Protein AF-A0A0F9ISG4-F1 (afdb_monomer)

Secondary structure (DSSP, 8-state):
--------S--STT----HHHHHHHHH--SSSSSTT---STT-HHHHHHHHHHHHHHT-TTT-TTTT-SS---HHHHHHTHHHHHHHHHHHHTS----------SSTT-HHHHHHHHHHHHH--TTS--SSPPPTT-GGGG-S-HHHHHHSSS--SSTTS---TTHHHHHHHHHTT-

InterPro domains:
  IPR058782 GIY-YIG domain [PF26468] (2-176)

Mean predicted aligned error: 4.37 Å

Solvent-accessible surface area (backbone atoms only — not comparable to full-atom values): 10363 Å² total; per-residue (Å²): 139,77,86,48,68,80,81,83,63,35,64,46,74,86,49,85,54,48,64,66,58,54,51,46,55,58,48,26,36,78,59,76,98,56,53,37,12,56,52,40,64,84,27,71,63,47,34,50,48,38,50,10,52,28,57,69,69,70,36,56,85,78,43,73,64,65,88,54,69,77,68,75,60,71,67,60,52,60,64,43,35,66,53,30,29,55,37,15,56,57,50,64,70,50,88,84,85,86,75,74,71,97,64,69,50,36,92,82,20,64,62,56,55,44,43,42,31,51,37,14,68,67,26,24,34,100,46,85,57,87,76,71,74,63,92,81,46,60,52,66,39,30,88,46,63,57,25,39,49,14,56,29,75,44,74,70,43,32,86,42,85,50,64,75,69,44,56,60,57,50,45,57,39,59,78,72,108

Organism: NCBI:txid412755

Structure (mmCIF, N/CA/C/O backbone):
data_AF-A0A0F9ISG4-F1
#
_entry.id   AF-A0A0F9ISG4-F1
#
loop_
_atom_site.group_PDB
_atom_site.id
_atom_site.type_symbol
_atom_site.label_atom_id
_atom_site.label_alt_id
_atom_site.label_comp_id
_atom_site.label_asym_id
_atom_site.label_entity_id
_atom_site.label_seq_id
_atom_site.pdbx_PDB_ins_code
_atom_site.Cartn_x
_atom_site.Cartn_y
_atom_site.Cartn_z
_atom_site.occupancy
_atom_site.B_iso_or_equiv
_atom_site.auth_seq_id
_atom_site.auth_comp_id
_atom_site.auth_asym_id
_atom_site.auth_atom_id
_atom_site.pdbx_PDB_model_num
ATOM 1 N N . MET A 1 1 ? -15.351 -10.052 2.039 1.00 73.12 1 MET A N 1
ATOM 2 C CA . MET A 1 1 ? -14.216 -9.198 1.602 1.00 73.12 1 MET A CA 1
ATOM 3 C C . MET A 1 1 ? -13.338 -8.926 2.807 1.00 73.12 1 MET A C 1
ATOM 5 O O . MET A 1 1 ? -13.882 -8.832 3.895 1.00 73.12 1 MET A O 1
ATOM 9 N N . ARG A 1 2 ? -12.020 -8.785 2.626 1.00 88.56 2 ARG A N 1
ATOM 10 C CA . ARG A 1 2 ? -11.093 -8.463 3.716 1.00 88.56 2 ARG A CA 1
ATOM 11 C C . ARG A 1 2 ? -10.305 -7.195 3.411 1.00 88.56 2 ARG A C 1
ATOM 13 O O . ARG A 1 2 ? -9.765 -7.052 2.312 1.00 88.56 2 ARG A O 1
ATOM 20 N N . VAL A 1 3 ? -10.167 -6.327 4.410 1.00 93.81 3 VAL A N 1
ATOM 21 C CA . VAL A 1 3 ? -9.318 -5.132 4.337 1.00 93.81 3 VAL A CA 1
ATOM 22 C C . VAL A 1 3 ? -7.866 -5.533 4.056 1.00 93.81 3 VAL A C 1
ATOM 24 O O . VAL A 1 3 ? -7.305 -6.419 4.696 1.00 93.81 3 VAL A O 1
ATOM 27 N N . THR A 1 4 ? -7.254 -4.909 3.048 1.00 93.62 4 THR A N 1
ATOM 28 C CA . THR A 1 4 ? -5.871 -5.214 2.640 1.00 93.62 4 THR A CA 1
ATOM 29 C C . THR A 1 4 ? -4.894 -4.085 2.916 1.00 93.62 4 THR A C 1
ATOM 31 O O . THR A 1 4 ? -3.690 -4.313 2.853 1.00 93.62 4 THR A O 1
ATOM 34 N N . ARG A 1 5 ? -5.396 -2.871 3.130 1.00 95.25 5 ARG A N 1
ATOM 35 C CA . ARG A 1 5 ? -4.609 -1.668 3.361 1.00 95.25 5 ARG A CA 1
ATOM 36 C C . ARG A 1 5 ? -5.508 -0.629 4.010 1.00 95.25 5 ARG A C 1
ATOM 38 O O . ARG A 1 5 ? -6.636 -0.450 3.562 1.00 95.25 5 ARG A O 1
ATOM 45 N N . ILE A 1 6 ? -4.975 0.072 4.996 1.00 95.69 6 ILE A N 1
ATOM 46 C CA . ILE A 1 6 ? -5.583 1.263 5.585 1.00 95.69 6 ILE A CA 1
ATOM 47 C C . ILE A 1 6 ? -4.625 2.425 5.329 1.00 95.69 6 ILE A C 1
ATOM 49 O O . ILE A 1 6 ? -3.407 2.231 5.281 1.00 95.69 6 ILE A O 1
ATOM 53 N N . GLY A 1 7 ? -5.159 3.611 5.063 1.00 92.25 7 GLY A N 1
ATOM 54 C CA . GLY A 1 7 ? -4.344 4.778 4.763 1.00 92.25 7 GLY A CA 1
ATOM 55 C C . GLY A 1 7 ? -5.095 6.075 5.003 1.00 92.25 7 GLY A C 1
ATOM 56 O O . GLY A 1 7 ? -6.273 6.172 4.667 1.00 92.25 7 GLY A O 1
ATOM 57 N N . THR A 1 8 ? -4.395 7.088 5.501 1.00 88.94 8 THR A N 1
ATOM 58 C CA . THR A 1 8 ? -4.914 8.459 5.598 1.00 88.94 8 THR A CA 1
ATOM 59 C C . THR A 1 8 ? -4.185 9.417 4.658 1.00 88.94 8 THR A C 1
ATOM 61 O O . THR A 1 8 ? -3.216 9.078 3.965 1.00 88.94 8 THR A O 1
ATOM 64 N N . HIS A 1 9 ? -4.676 10.651 4.589 1.00 80.12 9 HIS A N 1
ATOM 65 C CA . HIS A 1 9 ? -4.006 11.763 3.930 1.00 80.12 9 HIS A CA 1
ATOM 66 C C . HIS A 1 9 ? -3.877 12.945 4.898 1.00 80.12 9 HIS A C 1
ATOM 68 O O . HIS A 1 9 ? -4.542 12.976 5.924 1.00 80.12 9 HIS A O 1
ATOM 74 N N . ALA A 1 10 ? -2.991 13.891 4.570 1.00 61.91 10 ALA A N 1
ATOM 75 C CA . ALA A 1 10 ? -2.820 15.151 5.301 1.00 61.91 10 ALA A CA 1
ATOM 76 C C . ALA A 1 10 ? -2.607 15.041 6.832 1.00 61.91 10 ALA A C 1
ATOM 78 O O . ALA A 1 10 ? -3.212 15.771 7.604 1.00 61.91 10 ALA A O 1
ATOM 79 N N . VAL A 1 11 ? -1.701 14.172 7.289 1.00 58.22 11 VAL A N 1
ATOM 80 C CA . VAL A 1 11 ? -1.414 13.994 8.733 1.00 58.22 11 VAL A CA 1
ATOM 81 C C . VAL A 1 11 ? -0.386 14.984 9.314 1.00 58.22 11 VAL A C 1
ATOM 83 O O . VAL A 1 11 ? -0.145 14.986 10.520 1.00 58.22 11 VAL A O 1
ATOM 86 N N . SER A 1 12 ? 0.231 15.835 8.487 1.00 58.16 12 SER A N 1
ATOM 87 C CA . SER A 1 12 ? 1.186 16.863 8.927 1.00 58.16 12 SER A CA 1
ATOM 88 C C . SER A 1 12 ? 0.613 18.276 8.793 1.00 58.16 12 SER A C 1
ATOM 90 O O . SER A 1 12 ? -0.110 18.575 7.839 1.00 58.16 12 SER A O 1
ATOM 92 N N . LYS A 1 13 ? 0.977 19.161 9.735 1.00 53.03 13 LYS A N 1
ATOM 93 C CA . LYS A 1 13 ? 0.620 20.588 9.700 1.00 53.03 13 LYS A CA 1
ATOM 94 C C . LYS A 1 13 ? 1.040 21.170 8.341 1.00 53.03 13 LYS A C 1
ATOM 96 O O . LYS A 1 13 ? 2.178 20.969 7.920 1.00 53.03 13 LYS A O 1
ATOM 101 N N . ASN A 1 14 ? 0.123 21.856 7.655 1.00 59.03 14 ASN A N 1
ATOM 102 C CA . ASN A 1 14 ? 0.299 22.428 6.307 1.00 59.03 14 ASN A CA 1
ATOM 103 C C . ASN A 1 14 ? 0.436 21.421 5.145 1.00 59.03 14 ASN A C 1
ATOM 105 O O . ASN A 1 14 ? 0.896 21.793 4.060 1.00 59.03 14 ASN A O 1
ATOM 109 N N .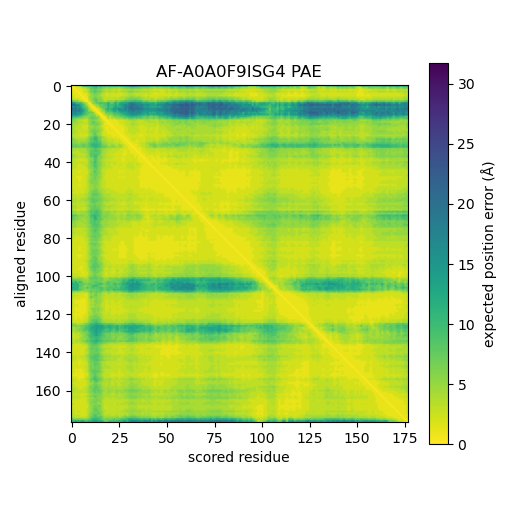 SER A 1 15 ? 0.047 20.152 5.313 1.00 61.44 15 SER A N 1
ATOM 110 C CA . SER A 1 15 ? 0.060 19.205 4.194 1.00 61.44 15 SER A CA 1
ATOM 111 C C . SER A 1 15 ? -0.918 19.633 3.096 1.00 61.44 15 SER A C 1
ATOM 113 O O . SER A 1 15 ? -2.129 19.624 3.283 1.00 61.44 15 SER A O 1
ATOM 115 N N . LYS A 1 16 ? -0.402 19.933 1.898 1.00 66.00 16 LYS A N 1
ATOM 116 C CA . LYS A 1 16 ? -1.224 20.211 0.703 1.00 66.00 16 LYS A CA 1
ATOM 117 C C . LYS A 1 16 ? -1.778 18.936 0.041 1.00 66.00 16 LYS A C 1
ATOM 119 O O . LYS A 1 16 ? -2.372 18.996 -1.035 1.00 66.00 16 LYS A O 1
ATOM 124 N N . THR A 1 17 ? -1.540 17.763 0.633 1.00 70.50 17 THR A N 1
ATOM 125 C CA . THR A 1 17 ? -1.883 16.474 0.018 1.00 70.50 17 THR A CA 1
ATOM 126 C C . THR A 1 17 ? -3.359 16.159 0.218 1.00 70.50 17 THR A C 1
ATOM 128 O O . THR A 1 17 ? -3.763 15.739 1.297 1.00 70.50 17 THR A O 1
ATOM 131 N N . ARG A 1 18 ? -4.151 16.293 -0.847 1.00 81.12 18 ARG A N 1
ATOM 132 C CA . ARG A 1 18 ? -5.572 15.917 -0.867 1.00 81.12 18 ARG A CA 1
ATOM 133 C C . ARG A 1 18 ? -5.758 14.406 -1.040 1.00 81.12 18 ARG A C 1
ATOM 135 O O . ARG A 1 18 ? -4.886 13.741 -1.609 1.00 81.12 18 ARG A O 1
ATOM 142 N N . LEU A 1 19 ? -6.921 13.883 -0.640 1.00 84.69 19 LEU A N 1
ATOM 143 C CA . LEU A 1 19 ? -7.334 12.499 -0.914 1.00 84.69 19 LEU A CA 1
ATOM 144 C C . LEU A 1 19 ? -7.162 12.143 -2.399 1.00 84.69 19 LEU A C 1
ATOM 146 O O . LEU A 1 19 ? -6.514 11.152 -2.728 1.00 84.69 19 LEU A O 1
ATOM 150 N N . TRP A 1 20 ? -7.643 13.009 -3.295 1.00 86.56 20 TRP A N 1
ATOM 151 C CA . TRP A 1 20 ? -7.541 12.825 -4.745 1.00 86.56 20 TRP A CA 1
ATOM 152 C C . TRP A 1 20 ? -6.109 12.639 -5.247 1.00 86.56 20 TRP A C 1
ATOM 154 O O . TRP A 1 20 ? -5.869 11.793 -6.106 1.00 86.56 20 TRP A O 1
ATOM 164 N N . ASN A 1 21 ? -5.139 13.356 -4.671 1.00 85.31 21 ASN A N 1
ATOM 165 C CA . ASN A 1 21 ? -3.731 13.192 -5.037 1.00 85.31 21 ASN A CA 1
ATOM 166 C C . ASN A 1 21 ? -3.240 11.784 -4.676 1.00 85.31 21 ASN A C 1
ATOM 168 O O . ASN A 1 21 ? -2.545 11.146 -5.466 1.00 85.31 21 ASN A O 1
ATOM 172 N N . ARG A 1 22 ? -3.637 11.261 -3.506 1.00 86.25 22 ARG A N 1
ATOM 173 C CA . ARG A 1 22 ? -3.292 9.890 -3.101 1.00 86.25 22 ARG A CA 1
ATOM 174 C C . ARG A 1 22 ? -3.964 8.842 -3.977 1.00 86.25 22 ARG A C 1
ATOM 176 O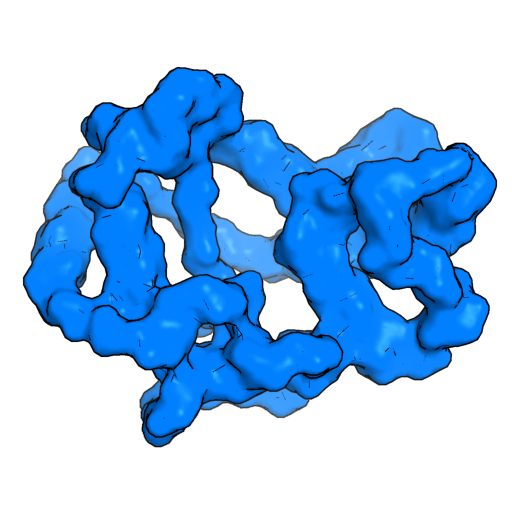 O . ARG A 1 22 ? -3.291 7.909 -4.409 1.00 86.25 22 ARG A O 1
ATOM 183 N N . LEU A 1 23 ? -5.252 9.009 -4.272 1.00 89.19 23 LEU A N 1
ATOM 184 C CA . LEU A 1 23 ? -5.993 8.088 -5.136 1.00 89.19 23 LEU A CA 1
ATOM 185 C C . LEU A 1 23 ? -5.412 8.055 -6.549 1.00 89.19 23 LEU A C 1
ATOM 187 O O . LEU A 1 23 ? -5.192 6.975 -7.091 1.00 89.19 23 LEU A O 1
ATOM 191 N N . SER A 1 24 ? -5.083 9.220 -7.110 1.00 89.38 24 SER A N 1
ATOM 192 C CA . SER A 1 24 ? -4.418 9.324 -8.410 1.00 89.38 24 SER A CA 1
ATOM 193 C C . SER A 1 24 ? -3.067 8.600 -8.407 1.00 89.38 24 SER A C 1
ATOM 195 O O . SER A 1 24 ? -2.817 7.761 -9.273 1.00 89.38 24 SER A O 1
ATOM 197 N N . ASN A 1 25 ? -2.240 8.823 -7.378 1.00 88.38 25 ASN A N 1
ATOM 198 C CA . ASN A 1 25 ? -0.954 8.138 -7.233 1.00 88.38 25 ASN A CA 1
ATOM 199 C C . ASN A 1 25 ? -1.109 6.615 -7.131 1.00 88.38 25 ASN A C 1
ATOM 201 O O . ASN A 1 25 ? -0.321 5.885 -7.724 1.00 88.38 25 ASN A O 1
ATOM 205 N N . HIS A 1 26 ? -2.110 6.117 -6.400 1.00 90.88 26 HIS A N 1
ATOM 206 C CA . HIS A 1 26 ? -2.368 4.680 -6.297 1.00 90.88 26 HIS A CA 1
ATOM 207 C C . HIS A 1 26 ? -2.867 4.090 -7.612 1.00 90.88 26 HIS A C 1
ATOM 209 O O . HIS A 1 26 ? -2.312 3.096 -8.078 1.00 90.88 26 HIS A O 1
ATOM 215 N N . ARG A 1 27 ? -3.855 4.732 -8.240 1.00 92.50 27 ARG A N 1
ATOM 216 C CA . ARG A 1 27 ? -4.434 4.302 -9.515 1.00 92.50 27 ARG A CA 1
ATOM 217 C C . ARG A 1 27 ? -3.408 4.309 -10.647 1.00 92.50 27 ARG A C 1
ATOM 219 O O . ARG A 1 27 ? -3.524 3.497 -11.562 1.00 92.50 27 ARG A O 1
ATOM 226 N N . GLY A 1 28 ? -2.430 5.209 -10.603 1.00 93.31 28 GLY A N 1
ATOM 227 C CA . GLY A 1 28 ? -1.493 5.429 -11.696 1.00 93.31 28 GLY A CA 1
ATOM 228 C C . GLY A 1 28 ? -2.103 6.240 -12.845 1.00 93.31 28 GLY A C 1
ATOM 229 O O . GLY A 1 28 ? -3.250 6.702 -12.784 1.00 93.31 28 GLY A O 1
ATOM 230 N N . THR A 1 29 ? -1.325 6.419 -13.907 1.00 92.31 29 THR A N 1
ATOM 231 C CA . THR A 1 29 ? -1.699 7.215 -15.083 1.00 92.31 29 THR A CA 1
ATOM 232 C C . THR A 1 29 ? -2.682 6.445 -15.970 1.00 92.31 29 THR A C 1
ATOM 234 O O . THR A 1 29 ? -2.600 5.222 -16.093 1.00 92.31 29 THR A O 1
ATOM 237 N N . LEU A 1 30 ? -3.637 7.141 -16.595 1.00 91.38 30 LEU A N 1
ATOM 238 C CA . LEU A 1 30 ? -4.503 6.556 -17.637 1.00 91.38 30 LEU A CA 1
ATOM 239 C C . LEU A 1 30 ? -4.102 6.966 -19.055 1.00 91.38 30 LEU A C 1
ATOM 241 O O . LEU A 1 30 ? -4.410 6.253 -19.999 1.00 91.38 30 LEU A O 1
ATOM 245 N N . ALA A 1 31 ? -3.416 8.095 -19.192 1.00 90.44 31 ALA A N 1
ATOM 246 C CA . ALA A 1 31 ? -3.003 8.680 -20.460 1.00 90.44 31 ALA A CA 1
ATOM 247 C C . ALA A 1 31 ? -1.583 9.259 -20.327 1.00 90.44 31 ALA A C 1
ATOM 249 O O . ALA A 1 31 ? -0.976 9.178 -19.253 1.00 90.44 31 ALA A O 1
ATOM 250 N N . GLY A 1 32 ? -1.070 9.855 -21.404 1.00 90.25 32 GLY A N 1
ATOM 251 C CA . GLY A 1 32 ? 0.273 10.437 -21.473 1.00 90.25 32 GLY A CA 1
ATOM 252 C C . GLY A 1 32 ? 1.304 9.467 -22.049 1.00 90.25 32 GLY A C 1
ATOM 253 O O . GLY A 1 32 ? 0.939 8.511 -22.723 1.00 90.25 32 GLY A O 1
ATOM 254 N N . SER A 1 33 ? 2.590 9.707 -21.780 1.00 89.81 33 SER A N 1
ATOM 255 C CA . SER A 1 33 ? 3.702 8.933 -22.361 1.00 89.81 33 SER A CA 1
ATOM 256 C C . SER A 1 33 ? 3.793 7.483 -21.872 1.00 89.81 33 SER A C 1
ATOM 258 O O . SER A 1 33 ? 4.341 6.637 -22.567 1.00 89.81 33 SER A O 1
ATOM 260 N N . ARG A 1 34 ? 3.244 7.178 -20.688 1.00 93.44 34 ARG A N 1
ATOM 261 C CA . ARG A 1 34 ? 3.234 5.834 -20.077 1.00 93.44 34 ARG A CA 1
ATOM 262 C C . ARG A 1 34 ? 1.823 5.471 -19.584 1.00 93.44 34 ARG A C 1
ATOM 264 O O . ARG A 1 34 ? 1.581 5.446 -18.372 1.00 93.44 34 ARG A O 1
ATOM 271 N N . PRO A 1 35 ? 0.846 5.284 -20.490 1.00 95.31 35 PRO A N 1
ATOM 272 C CA . PRO A 1 35 ? -0.558 5.097 -20.128 1.00 95.31 35 PRO A CA 1
ATOM 273 C C . PRO A 1 35 ? -0.805 3.761 -19.411 1.00 95.31 35 PRO A C 1
ATOM 275 O O . PRO A 1 35 ? -0.424 2.689 -19.863 1.00 95.31 35 PRO A O 1
ATOM 278 N N . GLY A 1 36 ? -1.487 3.796 -18.271 1.00 95.38 36 GLY A N 1
ATOM 279 C CA . GLY A 1 36 ? -1.711 2.604 -17.451 1.00 95.38 36 GLY A CA 1
ATOM 280 C C . GLY A 1 36 ? -0.566 2.288 -16.487 1.00 95.38 36 GLY A C 1
ATOM 281 O O . GLY A 1 36 ? -0.749 1.437 -15.622 1.00 95.38 36 GLY A O 1
ATOM 282 N N . GLY A 1 37 ? 0.569 2.985 -16.583 1.00 96.12 37 GLY A N 1
ATOM 283 C CA . GLY A 1 37 ? 1.679 2.867 -15.641 1.00 96.12 37 GLY A CA 1
ATOM 284 C C . GLY A 1 37 ? 1.405 3.586 -14.318 1.00 96.12 37 GLY A C 1
ATOM 285 O O . GLY A 1 37 ? 0.259 3.771 -13.898 1.00 96.12 37 GLY A O 1
ATOM 286 N N . GLY A 1 38 ? 2.468 4.015 -13.650 1.00 95.56 38 GLY A N 1
ATOM 287 C CA . GLY A 1 38 ? 2.402 4.758 -12.401 1.00 95.56 38 GLY A CA 1
ATOM 288 C C . GLY A 1 38 ? 3.781 5.219 -11.954 1.00 95.56 38 GLY A C 1
ATOM 289 O O . GLY A 1 38 ? 4.675 5.396 -12.777 1.00 95.56 38 GLY A O 1
ATOM 290 N N . ASN A 1 39 ? 3.923 5.475 -10.656 1.00 94.62 39 ASN A N 1
ATOM 291 C CA . ASN A 1 39 ? 5.170 5.962 -10.078 1.00 94.62 39 ASN A CA 1
ATOM 292 C C . ASN A 1 39 ? 5.412 5.326 -8.703 1.00 94.62 39 ASN A C 1
ATOM 294 O O . ASN A 1 39 ? 4.943 5.826 -7.675 1.00 94.62 39 ASN A O 1
ATOM 298 N N . HIS A 1 40 ? 6.147 4.219 -8.680 1.00 96.25 40 HIS A N 1
ATOM 299 C CA . HIS A 1 40 ? 6.513 3.505 -7.467 1.00 96.25 40 HIS A CA 1
ATOM 300 C C . HIS A 1 40 ? 7.488 4.292 -6.596 1.00 96.25 40 HIS A C 1
ATOM 302 O O . HIS A 1 40 ? 7.404 4.217 -5.371 1.00 96.25 40 HIS A O 1
ATOM 308 N N . ARG A 1 41 ? 8.356 5.117 -7.193 1.00 94.31 41 ARG A N 1
ATOM 309 C CA . ARG A 1 41 ? 9.294 5.969 -6.443 1.00 94.31 41 ARG A CA 1
ATOM 310 C C . ARG A 1 41 ? 8.568 7.028 -5.608 1.00 94.31 41 ARG A C 1
ATOM 312 O O . ARG A 1 41 ? 9.028 7.383 -4.530 1.00 94.31 41 ARG A O 1
ATOM 319 N N . GLY A 1 42 ? 7.390 7.465 -6.058 1.00 90.94 42 GLY A N 1
ATOM 320 C CA . GLY A 1 42 ? 6.487 8.343 -5.306 1.00 90.94 42 GLY A CA 1
ATOM 321 C C . GLY A 1 42 ? 5.458 7.621 -4.425 1.00 90.94 42 GLY A C 1
ATOM 322 O O . GLY A 1 42 ? 4.645 8.278 -3.775 1.00 90.94 42 GLY A O 1
ATOM 323 N N . SER A 1 43 ? 5.430 6.283 -4.408 1.00 92.06 43 SER A N 1
ATOM 324 C CA . SER A 1 43 ? 4.406 5.517 -3.694 1.00 92.06 43 SER A CA 1
ATOM 325 C C . SER A 1 43 ? 4.958 4.215 -3.126 1.00 92.06 43 SER A C 1
ATOM 327 O O . SER A 1 43 ? 5.053 3.202 -3.817 1.00 92.06 43 SER A O 1
ATOM 329 N N . VAL A 1 44 ? 5.208 4.210 -1.814 1.00 92.12 44 VAL A N 1
ATOM 330 C CA . VAL A 1 44 ? 5.649 3.015 -1.074 1.00 92.12 44 VAL A CA 1
ATOM 331 C C . VAL A 1 44 ? 4.714 1.824 -1.306 1.00 92.12 44 VAL A C 1
ATOM 333 O O . VAL A 1 44 ? 5.180 0.698 -1.426 1.00 92.12 44 VAL A O 1
ATOM 336 N N . PHE A 1 45 ? 3.404 2.054 -1.436 1.00 94.94 45 PHE A N 1
ATOM 337 C CA . PHE A 1 45 ? 2.468 0.969 -1.729 1.00 94.94 45 PHE A CA 1
ATOM 338 C C . PHE A 1 45 ? 2.754 0.315 -3.089 1.00 94.94 45 PHE A C 1
ATOM 340 O O . PHE A 1 45 ? 2.903 -0.901 -3.163 1.00 94.94 45 PHE A O 1
ATOM 347 N N . ARG A 1 46 ? 2.901 1.120 -4.149 1.00 97.25 46 ARG A N 1
ATOM 348 C CA . ARG A 1 46 ? 3.234 0.623 -5.493 1.00 97.25 46 ARG A CA 1
ATOM 349 C C . ARG A 1 46 ? 4.588 -0.074 -5.519 1.00 97.25 46 ARG A C 1
ATOM 351 O O . ARG A 1 46 ? 4.697 -1.146 -6.100 1.00 97.25 46 ARG A O 1
ATOM 358 N N . LYS A 1 47 ? 5.582 0.507 -4.838 1.00 97.12 47 LYS A N 1
ATOM 359 C CA . LYS A 1 47 ? 6.928 -0.057 -4.681 1.00 97.12 47 LYS A CA 1
ATOM 360 C C . LYS A 1 47 ? 6.869 -1.496 -4.178 1.00 97.12 47 LYS A C 1
ATOM 362 O O . LYS A 1 47 ? 7.374 -2.394 -4.840 1.00 97.12 47 LYS A O 1
ATOM 367 N N . ILE A 1 48 ? 6.179 -1.716 -3.061 1.00 97.56 48 ILE A N 1
ATOM 368 C CA . ILE A 1 48 ? 6.115 -3.031 -2.414 1.00 97.56 48 ILE A CA 1
ATOM 369 C C . ILE A 1 48 ? 5.248 -4.013 -3.214 1.00 97.56 48 ILE A C 1
ATOM 371 O O . ILE A 1 48 ? 5.574 -5.197 -3.296 1.00 97.56 48 ILE A O 1
ATOM 375 N N . VAL A 1 49 ? 4.164 -3.547 -3.844 1.00 98.25 49 VAL A N 1
ATOM 376 C CA . VAL A 1 49 ? 3.390 -4.393 -4.767 1.00 98.25 49 VAL A CA 1
ATOM 377 C C . VAL A 1 49 ? 4.283 -4.868 -5.916 1.00 98.25 49 VAL A C 1
ATOM 379 O O . VAL A 1 49 ? 4.302 -6.062 -6.191 1.00 98.25 49 VAL A O 1
ATOM 382 N N . GLY A 1 50 ? 5.069 -3.979 -6.528 1.00 98.38 50 GLY A N 1
ATOM 383 C CA . GLY A 1 50 ? 5.998 -4.345 -7.601 1.00 98.38 50 GLY A CA 1
ATOM 384 C C . GLY A 1 50 ? 7.090 -5.311 -7.150 1.00 98.38 50 GLY A C 1
ATOM 385 O O . GLY A 1 50 ? 7.302 -6.316 -7.815 1.00 98.38 50 GLY A O 1
ATOM 386 N N . GLU A 1 51 ? 7.689 -5.095 -5.973 1.00 98.44 51 GLU A N 1
ATOM 387 C CA . GLU A 1 51 ? 8.643 -6.046 -5.373 1.00 98.44 51 GLU A CA 1
ATOM 388 C C . GLU A 1 51 ? 8.016 -7.439 -5.211 1.00 98.44 51 GLU A C 1
ATOM 390 O O . GLU A 1 51 ? 8.642 -8.455 -5.499 1.00 98.44 51 GLU A O 1
ATOM 395 N N . SER A 1 52 ? 6.748 -7.488 -4.795 1.00 98.31 52 SER A N 1
ATOM 396 C CA . SER A 1 52 ? 6.025 -8.750 -4.617 1.00 98.31 52 SER A CA 1
ATOM 397 C C . SER A 1 52 ? 5.712 -9.428 -5.957 1.00 98.31 52 SER A C 1
ATOM 399 O O . SER A 1 52 ? 5.773 -10.650 -6.041 1.00 98.31 52 SER A O 1
ATOM 401 N N . ILE A 1 53 ? 5.404 -8.659 -7.011 1.00 98.62 53 ILE A N 1
ATOM 402 C CA . ILE A 1 53 ? 5.203 -9.173 -8.380 1.00 98.62 53 ILE A CA 1
ATOM 403 C C . ILE A 1 53 ? 6.513 -9.722 -8.949 1.00 98.62 53 ILE A C 1
ATOM 405 O O . ILE A 1 53 ? 6.493 -10.793 -9.553 1.00 98.62 53 ILE A O 1
ATOM 409 N N . ILE A 1 54 ? 7.631 -9.017 -8.740 1.00 98.62 54 ILE A N 1
ATOM 410 C CA . ILE A 1 54 ? 8.966 -9.460 -9.162 1.00 98.62 54 ILE A CA 1
ATOM 411 C C . ILE A 1 54 ? 9.280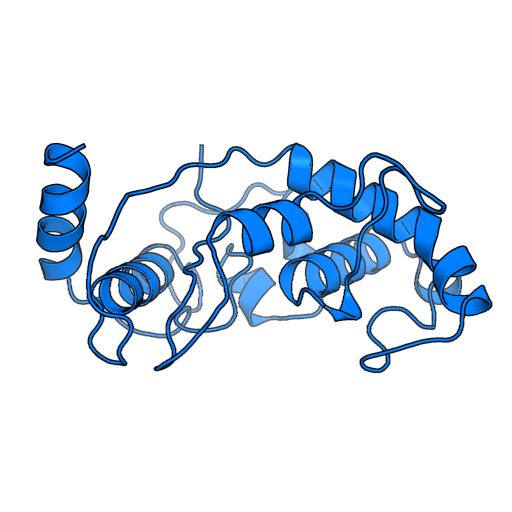 -10.821 -8.547 1.00 98.62 54 ILE A C 1
ATOM 413 O O . ILE A 1 54 ? 9.620 -11.751 -9.273 1.00 98.62 54 ILE A O 1
ATOM 417 N N . ILE A 1 55 ? 9.115 -10.957 -7.229 1.00 98.19 55 ILE A N 1
ATOM 418 C CA . ILE A 1 55 ? 9.402 -12.210 -6.519 1.00 98.19 55 ILE A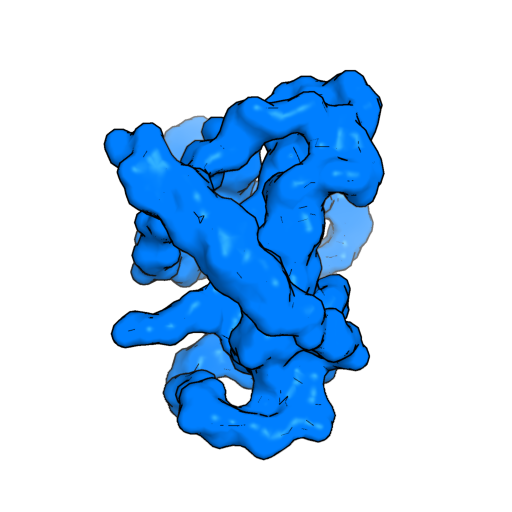 CA 1
ATOM 419 C C . ILE A 1 55 ? 8.441 -13.318 -6.957 1.00 98.19 55 ILE A C 1
ATOM 421 O O . ILE A 1 55 ? 8.876 -14.437 -7.209 1.00 98.19 55 ILE A O 1
ATOM 425 N N . TYR A 1 56 ? 7.144 -13.019 -7.081 1.00 97.94 56 TYR A N 1
ATOM 426 C CA . TYR A 1 56 ? 6.136 -14.005 -7.478 1.00 97.94 56 TYR A CA 1
ATOM 427 C C . TYR A 1 56 ? 6.399 -14.613 -8.864 1.00 97.94 56 TYR A C 1
ATOM 429 O O . TYR A 1 56 ? 6.167 -15.801 -9.059 1.00 97.94 56 TYR A O 1
ATOM 437 N N . ASN A 1 57 ? 6.891 -13.809 -9.811 1.00 98.00 57 ASN A N 1
ATOM 438 C CA . ASN A 1 57 ? 7.098 -14.221 -11.203 1.00 98.00 57 ASN A CA 1
ATOM 439 C C . ASN A 1 57 ? 8.575 -14.464 -11.565 1.00 98.00 57 ASN A C 1
ATOM 441 O O . ASN A 1 57 ? 8.870 -14.678 -12.735 1.00 98.00 57 ASN A O 1
ATOM 445 N N . ASN A 1 58 ? 9.495 -14.406 -10.595 1.00 97.62 58 ASN A N 1
ATOM 446 C CA . ASN A 1 58 ? 10.941 -14.536 -10.810 1.00 97.62 58 ASN A CA 1
ATOM 447 C C . ASN A 1 58 ? 11.532 -13.526 -11.827 1.00 97.62 58 ASN A C 1
ATOM 449 O O . ASN A 1 58 ? 12.311 -13.896 -12.697 1.00 97.62 58 ASN A O 1
ATOM 453 N N . LEU A 1 59 ? 11.165 -12.242 -11.715 1.00 97.94 59 LEU A N 1
ATOM 454 C CA . LEU A 1 59 ? 11.526 -11.175 -12.674 1.00 97.94 59 LEU A CA 1
ATOM 455 C C . LEU A 1 59 ? 12.671 -10.271 -12.177 1.00 97.94 59 LEU A C 1
ATOM 457 O O . LEU A 1 59 ? 12.722 -9.087 -12.508 1.00 97.94 59 LEU A O 1
ATOM 461 N N . ALA A 1 60 ? 13.539 -10.771 -11.294 1.00 96.50 60 ALA A N 1
ATOM 462 C CA . ALA A 1 60 ? 14.571 -9.940 -10.664 1.00 96.50 60 ALA A CA 1
ATOM 463 C C . ALA A 1 60 ? 15.591 -9.407 -11.686 1.00 96.50 60 ALA A C 1
ATOM 465 O O . ALA A 1 60 ? 16.011 -8.257 -11.590 1.00 96.50 60 ALA A O 1
ATOM 466 N N . GLU A 1 61 ? 15.934 -10.226 -12.682 1.00 97.19 61 GLU A N 1
ATOM 467 C CA . GLU A 1 61 ? 16.844 -9.859 -13.773 1.00 97.19 61 GLU A CA 1
ATOM 468 C C . GLU A 1 61 ? 16.202 -8.890 -14.777 1.00 97.19 61 GLU A C 1
ATOM 470 O O . GLU A 1 61 ? 16.901 -8.061 -15.350 1.00 97.19 61 GLU A O 1
ATOM 475 N N . ASP A 1 62 ? 14.875 -8.9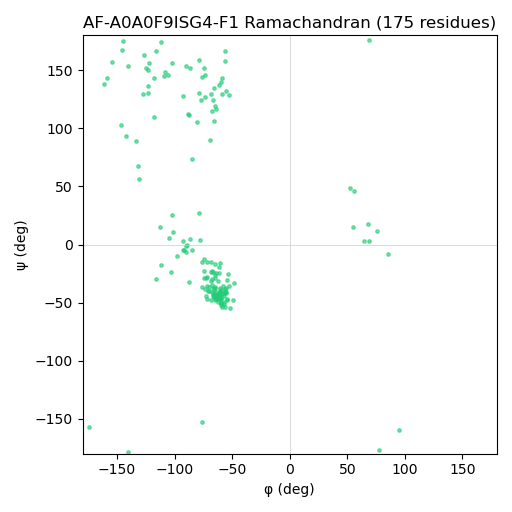41 -14.946 1.00 97.50 62 ASP A N 1
ATOM 476 C CA . ASP A 1 62 ? 14.140 -8.032 -15.838 1.00 97.50 62 ASP A CA 1
ATOM 477 C C . ASP A 1 62 ? 14.003 -6.616 -15.260 1.00 97.50 62 ASP A C 1
ATOM 479 O O . ASP A 1 62 ? 13.866 -5.646 -16.004 1.00 97.50 62 ASP A O 1
ATOM 483 N N . PHE A 1 63 ? 13.977 -6.489 -13.929 1.00 97.75 63 PHE A N 1
ATOM 484 C CA . PHE A 1 63 ? 13.732 -5.221 -13.237 1.00 97.75 63 PHE A CA 1
ATOM 485 C C . PHE A 1 63 ? 14.775 -4.937 -12.142 1.00 97.75 63 PHE A C 1
ATOM 487 O O . PHE A 1 63 ? 14.402 -4.686 -10.990 1.00 97.75 63 PHE A O 1
ATOM 494 N N . PRO A 1 64 ? 16.080 -4.914 -12.475 1.00 97.00 64 PRO A N 1
ATOM 495 C CA . PRO A 1 64 ? 17.154 -4.782 -11.488 1.00 97.00 64 PRO A CA 1
ATOM 496 C C . PRO A 1 64 ? 17.155 -3.413 -10.794 1.00 97.00 64 PRO A C 1
ATOM 498 O O . PRO A 1 64 ? 17.651 -3.276 -9.679 1.00 97.00 64 PRO A O 1
ATOM 501 N N . ASN A 1 65 ? 16.576 -2.398 -11.442 1.00 97.25 65 ASN A N 1
ATOM 502 C CA . ASN A 1 65 ? 16.505 -1.025 -10.945 1.00 97.25 65 ASN A CA 1
ATOM 503 C C . ASN A 1 65 ? 15.238 -0.722 -10.132 1.00 97.25 65 ASN A C 1
ATOM 505 O O . ASN A 1 65 ? 15.118 0.375 -9.565 1.00 97.25 65 ASN A O 1
ATOM 509 N N . TRP A 1 66 ? 14.310 -1.684 -10.040 1.00 97.88 66 TRP A N 1
ATOM 510 C CA . TRP A 1 66 ? 13.097 -1.496 -9.258 1.00 97.88 66 TRP A CA 1
ATOM 511 C C . TRP A 1 66 ? 13.464 -1.215 -7.808 1.00 97.8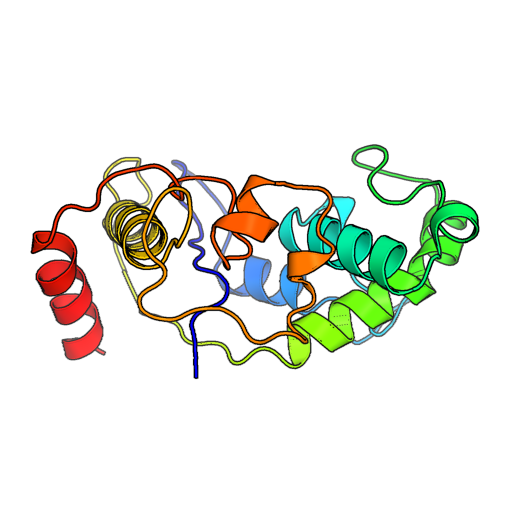8 66 TRP A C 1
ATOM 513 O O . TRP A 1 66 ? 14.371 -1.824 -7.246 1.00 97.88 66 TRP A O 1
ATOM 523 N N . SER A 1 67 ? 12.744 -0.292 -7.174 1.00 93.94 67 SER A N 1
ATOM 524 C CA . SER A 1 67 ? 12.969 0.072 -5.774 1.00 93.94 67 SER A CA 1
ATOM 525 C C . SER A 1 67 ? 14.279 0.808 -5.457 1.00 93.94 67 SER A C 1
ATOM 527 O O . SER A 1 67 ? 14.478 1.147 -4.280 1.00 93.94 67 SER A O 1
ATOM 529 N N . ILE A 1 68 ? 15.108 1.130 -6.458 1.00 95.00 68 ILE A N 1
ATOM 530 C CA . ILE A 1 68 ? 16.357 1.888 -6.303 1.00 95.00 68 ILE A CA 1
ATOM 531 C C . ILE A 1 68 ? 16.113 3.392 -6.504 1.00 95.00 68 ILE A C 1
ATOM 533 O O . ILE A 1 68 ? 15.553 3.838 -7.511 1.00 95.00 68 ILE A O 1
ATOM 537 N N . GLY A 1 69 ? 16.573 4.179 -5.526 1.00 92.44 69 GLY A N 1
ATOM 538 C CA . GLY A 1 69 ? 16.528 5.641 -5.558 1.00 92.44 69 GLY A CA 1
ATOM 539 C C . GLY A 1 69 ? 15.122 6.249 -5.460 1.00 92.44 69 GLY A C 1
ATOM 540 O O . GLY A 1 69 ? 14.099 5.564 -5.420 1.00 92.44 69 GLY A O 1
ATOM 541 N N . SER A 1 70 ? 15.076 7.581 -5.396 1.00 90.81 70 SER A N 1
ATOM 542 C CA . SER A 1 70 ? 13.838 8.379 -5.431 1.00 90.81 70 SER A CA 1
ATOM 543 C C . SER A 1 70 ? 13.528 8.941 -6.825 1.00 90.81 70 SER A C 1
ATOM 545 O O . SER A 1 70 ? 12.425 9.432 -7.067 1.00 90.81 70 SER A O 1
ATOM 547 N N . SER A 1 71 ? 14.468 8.828 -7.765 1.00 92.81 71 SER A N 1
ATOM 548 C CA . SER A 1 71 ? 14.325 9.198 -9.172 1.00 92.81 71 SER A CA 1
ATOM 549 C C . SER A 1 71 ? 15.132 8.245 -10.061 1.00 92.81 71 SER A C 1
ATOM 551 O O . SER A 1 71 ? 15.924 7.448 -9.564 1.00 92.81 71 SER A O 1
ATOM 553 N N . ALA A 1 72 ? 14.892 8.310 -11.371 1.00 95.19 72 ALA A N 1
ATOM 554 C CA . ALA A 1 72 ? 15.660 7.589 -12.383 1.00 95.19 72 ALA A CA 1
ATOM 555 C C . ALA A 1 72 ? 15.585 8.322 -13.741 1.00 95.19 72 ALA A C 1
ATOM 557 O O . ALA A 1 72 ? 14.617 9.079 -13.956 1.00 95.19 72 ALA A O 1
ATOM 558 N N . PRO A 1 73 ? 16.561 8.108 -14.645 1.00 95.94 73 PRO A N 1
ATOM 559 C CA . PRO A 1 73 ? 16.500 8.528 -16.048 1.00 95.94 73 PRO A CA 1
ATOM 560 C C . PRO A 1 73 ? 15.268 7.978 -16.785 1.00 95.94 73 PRO A C 1
ATOM 562 O O . PRO A 1 73 ? 14.556 7.114 -16.264 1.00 95.94 73 PRO A O 1
ATOM 565 N N . SER A 1 74 ? 14.963 8.513 -17.971 1.00 95.38 74 SER A N 1
ATOM 566 C CA . SER A 1 74 ? 13.769 8.087 -18.722 1.00 95.38 74 SER A CA 1
ATOM 567 C C . SER A 1 74 ? 13.877 6.632 -19.166 1.00 95.38 74 SER A C 1
ATOM 569 O O . SER A 1 74 ? 12.892 5.911 -19.097 1.00 95.38 74 SER A O 1
ATOM 571 N N . GLU A 1 75 ? 15.082 6.208 -19.522 1.00 96.56 75 GLU A N 1
ATOM 572 C CA . GLU A 1 75 ? 15.425 4.888 -20.040 1.00 96.56 75 GLU A CA 1
ATOM 573 C C . GLU A 1 75 ? 15.063 3.802 -19.016 1.00 96.56 75 GLU A C 1
ATOM 575 O O . GLU A 1 75 ? 14.275 2.908 -19.310 1.00 96.56 75 GLU A O 1
ATOM 580 N N . ILE A 1 76 ? 15.496 3.970 -17.760 1.00 96.88 76 ILE A N 1
ATOM 581 C CA . ILE A 1 76 ? 15.130 3.067 -16.654 1.00 96.88 76 ILE A CA 1
ATOM 582 C C . ILE A 1 76 ? 13.611 3.056 -16.426 1.00 96.88 76 ILE A C 1
ATOM 584 O O . ILE A 1 76 ? 13.012 2.014 -16.164 1.00 96.88 76 ILE A O 1
ATOM 588 N N . LYS A 1 77 ? 12.949 4.216 -16.526 1.00 95.62 77 LYS A N 1
ATOM 589 C CA . LYS A 1 77 ? 11.487 4.289 -16.365 1.00 95.62 77 LYS A CA 1
ATOM 590 C C . LYS A 1 77 ? 10.743 3.582 -17.498 1.00 95.62 77 LYS A C 1
ATOM 592 O O . LYS A 1 77 ? 9.628 3.118 -17.267 1.00 95.62 77 LYS A O 1
ATOM 597 N N . ASP A 1 78 ? 11.316 3.539 -18.697 1.00 95.94 78 ASP A N 1
ATOM 598 C CA . ASP A 1 78 ? 10.761 2.824 -19.846 1.00 95.94 78 ASP A CA 1
ATOM 599 C C . ASP A 1 78 ? 10.928 1.310 -19.692 1.00 95.94 78 ASP A C 1
ATOM 601 O O . ASP A 1 78 ? 9.977 0.572 -19.951 1.00 95.94 78 ASP A O 1
ATOM 605 N N . GLU A 1 79 ? 12.056 0.849 -19.149 1.00 96.75 79 GLU A N 1
ATOM 606 C CA . GLU A 1 79 ? 12.264 -0.557 -18.773 1.00 96.75 79 GLU A CA 1
ATOM 607 C C . GLU A 1 79 ? 11.264 -1.011 -17.693 1.00 96.75 79 GLU A C 1
ATOM 609 O O . GLU A 1 79 ? 10.588 -2.031 -17.829 1.00 96.75 79 GLU A O 1
ATOM 614 N N . GLU A 1 80 ? 11.076 -0.210 -16.641 1.00 97.75 80 GLU A N 1
ATOM 615 C CA . GLU A 1 80 ? 10.170 -0.517 -15.523 1.00 97.75 80 GLU A CA 1
ATOM 616 C C . GLU A 1 80 ? 8.683 -0.348 -15.857 1.00 97.75 80 GLU A C 1
ATOM 618 O O . GLU A 1 80 ? 7.808 -0.780 -15.096 1.00 97.75 80 GLU A O 1
ATOM 623 N N . TYR A 1 81 ? 8.361 0.287 -16.984 1.00 97.75 81 TYR A N 1
ATOM 624 C CA . TYR A 1 81 ? 6.991 0.643 -17.339 1.00 97.75 81 TYR A CA 1
ATOM 625 C C . TYR A 1 81 ? 6.071 -0.581 -17.411 1.00 97.75 81 TYR A C 1
ATOM 627 O O . TYR A 1 81 ? 4.932 -0.531 -16.931 1.00 97.75 81 TYR A O 1
ATOM 635 N N . ARG A 1 82 ? 6.569 -1.707 -17.942 1.00 97.94 82 ARG A N 1
ATOM 636 C CA . ARG A 1 82 ? 5.814 -2.968 -17.985 1.00 97.94 82 ARG A CA 1
ATOM 637 C C . ARG A 1 82 ? 5.393 -3.414 -16.582 1.00 97.94 82 ARG A C 1
ATOM 639 O O . ARG A 1 82 ? 4.239 -3.793 -16.388 1.00 97.94 82 ARG A O 1
ATOM 646 N N . LEU A 1 83 ? 6.287 -3.314 -15.600 1.00 98.50 83 LEU A N 1
ATOM 647 C CA . LEU A 1 83 ? 5.989 -3.665 -14.213 1.00 98.50 83 LEU A CA 1
ATOM 648 C C . LEU A 1 83 ? 5.037 -2.657 -13.557 1.00 98.50 83 LEU A C 1
ATOM 650 O O . LEU A 1 83 ? 4.098 -3.060 -12.873 1.00 98.50 83 LEU A O 1
ATOM 654 N N . GLU A 1 84 ? 5.193 -1.356 -13.819 1.00 98.12 84 GLU A N 1
ATOM 655 C CA . GLU A 1 84 ? 4.243 -0.336 -13.348 1.00 98.12 84 GLU A CA 1
ATOM 656 C C . GLU A 1 84 ? 2.809 -0.591 -13.832 1.00 98.12 84 GLU A C 1
ATOM 658 O O . GLU A 1 84 ? 1.859 -0.336 -13.085 1.00 98.12 84 GLU A O 1
ATOM 663 N N . LYS A 1 85 ? 2.623 -1.111 -15.053 1.00 98.12 85 LYS A N 1
ATOM 664 C CA . LYS A 1 85 ? 1.294 -1.511 -15.540 1.00 98.12 85 LYS A CA 1
ATOM 665 C C . LYS A 1 85 ? 0.715 -2.660 -14.721 1.00 98.12 85 LYS A C 1
ATOM 667 O O . LYS A 1 85 ? -0.422 -2.549 -14.270 1.00 98.12 85 LYS A O 1
ATOM 672 N N . LEU A 1 86 ? 1.500 -3.704 -14.452 1.00 98.38 86 LEU A N 1
ATOM 673 C CA . LEU A 1 86 ? 1.066 -4.831 -13.616 1.00 98.38 86 LEU A CA 1
ATOM 674 C C . LEU A 1 86 ? 0.702 -4.375 -12.193 1.00 98.38 86 LEU A C 1
ATOM 676 O O . LEU A 1 86 ? -0.320 -4.785 -11.641 1.00 98.38 86 LEU A O 1
ATOM 680 N N . VAL A 1 87 ? 1.488 -3.459 -11.618 1.00 98.44 87 VAL A N 1
ATOM 681 C CA . VAL A 1 87 ? 1.187 -2.835 -10.319 1.00 98.44 87 VAL A CA 1
ATOM 682 C C . VAL A 1 87 ? -0.131 -2.058 -10.375 1.00 98.44 87 VAL A C 1
ATOM 684 O O . VAL A 1 87 ? -0.966 -2.190 -9.479 1.00 98.44 87 VAL A O 1
ATOM 687 N N . SER A 1 88 ? -0.347 -1.259 -11.422 1.00 98.06 88 SER A N 1
ATOM 688 C CA . SER A 1 88 ? -1.603 -0.528 -11.623 1.00 98.06 88 SER A CA 1
ATOM 689 C C . SER A 1 88 ? -2.799 -1.459 -11.764 1.00 98.06 88 SER A C 1
ATOM 691 O O . SER A 1 88 ? -3.824 -1.217 -11.133 1.00 98.06 88 SER A O 1
ATOM 693 N N . GLU A 1 89 ? -2.686 -2.522 -12.555 1.00 97.56 89 GLU A N 1
ATOM 694 C CA . GLU A 1 89 ? -3.741 -3.521 -12.727 1.00 97.56 89 GLU A CA 1
ATOM 695 C C . GLU A 1 89 ? -4.089 -4.207 -11.406 1.00 97.56 89 GLU A C 1
ATOM 697 O O . GLU A 1 89 ? -5.269 -4.339 -11.084 1.00 97.56 89 GLU A O 1
ATOM 702 N N . TYR A 1 90 ? -3.084 -4.581 -10.608 1.00 97.44 90 TYR A N 1
ATOM 703 C CA . TYR A 1 90 ? -3.302 -5.142 -9.277 1.00 97.44 90 TYR A CA 1
ATOM 704 C C . TYR A 1 90 ? -4.056 -4.164 -8.370 1.00 97.44 90 TYR A C 1
ATOM 706 O O . TYR A 1 90 ? -5.086 -4.519 -7.800 1.00 97.44 90 TYR A O 1
ATOM 714 N N . ILE A 1 91 ? -3.579 -2.920 -8.259 1.00 96.75 91 ILE A N 1
ATOM 715 C CA . ILE A 1 91 ? -4.174 -1.923 -7.359 1.00 96.75 91 ILE A CA 1
ATOM 716 C C . ILE A 1 91 ? -5.594 -1.553 -7.799 1.00 96.75 91 ILE A C 1
ATOM 718 O O . ILE A 1 91 ? -6.468 -1.415 -6.951 1.00 96.75 91 ILE A O 1
ATOM 722 N N . ARG A 1 92 ? -5.855 -1.427 -9.106 1.00 95.94 92 ARG A N 1
ATOM 723 C CA . ARG A 1 92 ? -7.184 -1.075 -9.644 1.00 95.94 92 ARG A CA 1
ATOM 724 C C . ARG A 1 92 ? -8.236 -2.162 -9.424 1.00 95.94 92 ARG A C 1
ATOM 726 O O . ARG A 1 92 ? -9.418 -1.844 -9.422 1.00 95.94 92 ARG A O 1
ATOM 733 N N . LYS A 1 93 ? -7.824 -3.419 -9.232 1.00 94.94 93 LYS A N 1
ATOM 734 C CA . LYS A 1 93 ? -8.727 -4.521 -8.859 1.00 94.94 93 LYS A CA 1
ATOM 735 C C . LYS A 1 93 ? -9.129 -4.482 -7.385 1.00 94.94 93 LYS A C 1
ATOM 737 O O . LYS A 1 93 ? -10.056 -5.192 -7.003 1.00 94.94 93 LYS A O 1
ATOM 742 N N . LEU A 1 94 ? -8.433 -3.707 -6.548 1.00 93.75 94 LEU A N 1
ATOM 743 C CA . LEU A 1 94 ? -8.752 -3.611 -5.130 1.00 93.75 94 LEU A CA 1
ATOM 744 C C . LEU A 1 94 ? -9.981 -2.714 -4.928 1.00 93.75 94 LEU A C 1
ATOM 746 O O . LEU A 1 94 ? -9.959 -1.549 -5.330 1.00 93.75 94 LEU A O 1
ATOM 750 N N . PRO A 1 95 ? -11.029 -3.220 -4.262 1.00 93.81 95 PRO A N 1
ATOM 751 C CA . PRO A 1 95 ? -12.147 -2.403 -3.819 1.00 93.81 95 PRO A CA 1
ATOM 752 C C . PRO A 1 95 ? -11.663 -1.294 -2.885 1.00 93.81 95 PRO A C 1
ATOM 754 O O . PRO A 1 95 ? -10.757 -1.504 -2.072 1.00 93.81 95 PRO A O 1
ATOM 757 N N . PHE A 1 96 ? -12.286 -0.125 -2.989 1.00 92.38 96 PHE A N 1
ATOM 758 C CA . PHE A 1 96 ? -11.937 1.050 -2.205 1.00 92.38 96 PHE A CA 1
ATOM 759 C C . PHE A 1 96 ? -13.156 1.550 -1.433 1.00 92.38 96 PHE A C 1
ATOM 761 O O . PHE A 1 96 ? -14.224 1.734 -2.010 1.00 92.38 96 PHE A O 1
ATOM 768 N N . LEU A 1 97 ? -12.966 1.780 -0.136 1.00 93.50 97 LEU A N 1
ATOM 769 C CA . LEU A 1 97 ? -13.922 2.423 0.757 1.00 93.50 97 LEU A CA 1
ATOM 770 C C . LEU A 1 97 ? -13.229 3.614 1.416 1.00 93.50 97 LEU A C 1
ATOM 772 O O . LEU A 1 97 ? -12.008 3.605 1.600 1.00 93.50 97 LEU A O 1
ATOM 776 N N . TRP A 1 98 ? -14.008 4.624 1.774 1.00 92.94 98 TRP A N 1
ATOM 777 C CA . TRP A 1 98 ? -13.527 5.818 2.452 1.00 92.94 98 TRP A CA 1
ATOM 778 C C . TRP A 1 98 ? -14.536 6.250 3.514 1.00 92.94 98 TRP A C 1
ATOM 780 O O . TRP A 1 98 ? -15.720 5.947 3.399 1.00 92.94 98 TRP A O 1
ATOM 790 N N . VAL A 1 99 ? -14.036 6.931 4.541 1.00 93.00 99 VAL A N 1
ATOM 791 C CA . VAL A 1 99 ? -14.835 7.564 5.592 1.00 93.00 99 VAL A CA 1
ATOM 792 C C . VAL A 1 99 ? -14.385 9.014 5.671 1.00 93.00 99 VAL A C 1
ATOM 794 O O . VAL A 1 99 ? -13.174 9.276 5.704 1.00 93.00 99 VAL A O 1
ATOM 797 N N . GLU A 1 100 ? -15.333 9.948 5.645 1.00 91.81 100 GLU A N 1
ATOM 798 C CA . GLU A 1 100 ? -15.021 11.362 5.818 1.00 91.81 100 GLU A CA 1
ATOM 799 C C . GLU A 1 100 ? -14.683 11.647 7.275 1.00 91.81 100 GLU A C 1
ATOM 801 O O . GLU A 1 100 ? -15.432 11.305 8.184 1.00 91.81 100 GLU A O 1
ATOM 806 N N . ILE A 1 101 ? -13.531 12.268 7.500 1.00 90.19 101 ILE A N 1
ATOM 807 C CA . ILE A 1 101 ? -13.109 12.718 8.823 1.00 90.19 101 ILE A CA 1
ATOM 808 C C . ILE A 1 101 ? -12.600 14.140 8.629 1.00 90.19 101 ILE A C 1
ATOM 810 O O . ILE A 1 101 ? -11.422 14.355 8.312 1.00 90.19 101 ILE A O 1
ATOM 814 N N . ASP A 1 102 ? -13.525 15.089 8.747 1.00 84.56 102 ASP A N 1
ATOM 815 C CA . ASP A 1 102 ? -13.244 16.516 8.626 1.00 84.56 102 ASP A CA 1
ATOM 816 C C . ASP A 1 102 ? -12.760 17.071 9.969 1.00 84.56 102 ASP A C 1
ATOM 818 O O . ASP A 1 102 ? -13.488 17.698 10.735 1.00 84.56 102 ASP A O 1
ATOM 822 N N . ASP A 1 103 ? -11.520 16.728 10.307 1.00 83.38 103 ASP A N 1
ATOM 823 C CA . ASP A 1 103 ? -10.822 17.257 11.469 1.00 83.38 103 ASP A CA 1
ATOM 824 C C . ASP A 1 103 ? -9.584 18.064 11.066 1.00 83.38 103 ASP A C 1
ATOM 826 O O . ASP A 1 103 ? -9.082 18.000 9.935 1.00 83.38 103 ASP A O 1
ATOM 830 N N . GLU A 1 104 ? -9.042 18.822 12.015 1.00 79.88 104 GLU A N 1
ATOM 831 C CA . GLU A 1 104 ? -7.804 19.548 11.776 1.00 79.88 104 GLU A CA 1
ATOM 832 C C . GLU A 1 104 ? -6.622 18.595 11.556 1.00 79.88 104 GLU A C 1
ATOM 834 O O . GLU A 1 104 ? -6.379 17.649 12.310 1.00 79.88 104 GLU A O 1
ATOM 839 N N . SER A 1 105 ? -5.817 18.889 10.533 1.00 77.44 105 SER A N 1
ATOM 840 C CA . SER A 1 105 ? -4.594 18.147 10.226 1.00 77.44 105 SER A CA 1
ATOM 841 C C . SER A 1 105 ? -3.512 18.386 11.282 1.00 77.44 105 SER A C 1
ATOM 843 O O . SER A 1 105 ? -2.671 19.283 11.163 1.00 77.44 105 SER A O 1
ATOM 845 N N . ASN A 1 106 ? -3.505 17.556 12.322 1.00 75.81 106 ASN A N 1
ATOM 846 C CA . ASN A 1 106 ? -2.491 17.568 13.369 1.00 75.81 106 ASN A CA 1
ATOM 847 C C . ASN A 1 106 ? -2.180 16.146 13.884 1.00 75.81 106 ASN A C 1
ATOM 849 O O . ASN A 1 106 ? -2.797 15.159 13.486 1.00 75.81 106 ASN A O 1
ATOM 853 N N . LYS A 1 107 ? -1.185 16.020 14.774 1.00 71.44 107 LYS A N 1
ATOM 854 C CA . LYS A 1 107 ? -0.734 14.715 15.301 1.00 71.44 107 LYS A CA 1
ATOM 855 C C . LYS A 1 107 ? -1.783 13.976 16.147 1.00 71.44 107 LYS A C 1
ATOM 857 O O . LYS A 1 107 ? -1.615 12.780 16.366 1.00 71.44 107 LYS A O 1
ATOM 862 N N . PHE A 1 108 ? -2.809 14.686 16.604 1.00 76.62 108 PHE A N 1
ATOM 863 C CA . PHE A 1 108 ? -3.956 14.197 17.366 1.00 76.62 108 PHE A CA 1
ATOM 864 C C . PHE A 1 108 ? -5.210 14.038 16.497 1.00 76.62 108 PHE A C 1
ATOM 866 O O . PHE A 1 108 ? -6.291 13.828 17.031 1.00 76.62 108 PHE A O 1
ATOM 873 N N . SER A 1 109 ? -5.074 14.135 15.170 1.00 87.38 109 SER A N 1
ATOM 874 C CA . SER A 1 109 ? -6.178 13.919 14.240 1.00 87.38 109 SER A CA 1
ATOM 875 C C . SER A 1 109 ? -6.811 12.540 14.461 1.00 87.38 109 SER A C 1
ATOM 877 O O . SER A 1 109 ? -6.120 11.514 14.491 1.00 87.38 109 SER A O 1
ATOM 879 N N . ASN A 1 110 ? -8.138 12.519 14.541 1.00 92.00 110 ASN A N 1
ATOM 880 C CA . ASN A 1 110 ? -8.981 11.334 14.556 1.00 92.00 110 ASN A CA 1
ATOM 881 C C . ASN A 1 110 ? -8.703 10.433 13.350 1.00 92.00 110 ASN A C 1
ATOM 883 O O . ASN A 1 110 ? -8.755 9.214 13.499 1.00 92.00 110 ASN A O 1
ATOM 887 N N . ARG A 1 111 ? -8.291 10.984 12.193 1.00 91.38 111 ARG A N 1
ATOM 888 C CA . ARG A 1 111 ? -7.802 10.176 11.055 1.00 91.38 111 ARG A CA 1
ATOM 889 C C . ARG A 1 111 ? -6.666 9.253 11.477 1.00 91.38 111 ARG A C 1
ATOM 891 O O . ARG A 1 111 ? -6.697 8.065 11.172 1.00 91.38 111 ARG A O 1
ATOM 898 N N . LYS A 1 112 ? -5.680 9.785 12.203 1.00 90.12 112 LYS A N 1
ATOM 899 C CA . LYS A 1 112 ? -4.508 9.028 12.655 1.00 90.12 112 LYS A CA 1
ATOM 900 C C . LYS A 1 112 ? -4.875 8.018 13.739 1.00 90.12 112 LYS A C 1
ATOM 902 O O . LYS A 1 112 ? -4.371 6.898 13.713 1.00 90.12 112 LYS A O 1
ATOM 907 N N . VAL A 1 113 ? -5.753 8.404 14.668 1.00 93.56 113 VAL A N 1
ATOM 908 C CA . VAL A 1 113 ? -6.270 7.503 15.712 1.00 93.56 113 VAL A CA 1
ATOM 909 C C . VAL A 1 113 ? -6.980 6.313 15.070 1.00 93.56 113 VAL A C 1
ATOM 911 O O . VAL A 1 113 ? -6.652 5.169 15.378 1.00 93.56 113 VAL A O 1
ATOM 914 N N . ILE A 1 114 ? -7.895 6.565 14.135 1.00 95.62 114 ILE A N 1
ATOM 915 C CA . ILE A 1 114 ? -8.646 5.521 13.436 1.00 95.62 114 ILE A CA 1
ATOM 916 C C . ILE A 1 114 ? -7.714 4.651 12.586 1.00 95.62 114 ILE A C 1
ATOM 918 O O . ILE A 1 114 ? -7.812 3.430 12.653 1.00 95.62 114 ILE A O 1
ATOM 922 N N . GLU A 1 115 ? -6.784 5.236 11.824 1.00 95.56 115 GLU A N 1
ATOM 923 C CA . GLU A 1 115 ? -5.832 4.488 10.989 1.00 95.56 115 GLU A CA 1
ATOM 924 C C . GLU A 1 115 ? -4.974 3.528 11.806 1.00 95.56 115 GLU A C 1
ATOM 926 O O . GLU A 1 115 ? -4.944 2.333 11.514 1.00 95.56 115 GLU A O 1
ATOM 931 N N . ARG A 1 116 ? -4.310 4.046 12.843 1.00 95.69 116 ARG A N 1
ATOM 932 C CA . ARG A 1 116 ? -3.428 3.274 13.720 1.00 95.69 116 ARG A CA 1
ATOM 933 C C . ARG A 1 116 ? -4.166 2.095 14.343 1.00 95.69 116 ARG A C 1
ATOM 935 O O . ARG A 1 116 ? -3.730 0.959 14.189 1.00 95.69 116 ARG A O 1
ATOM 942 N N . ASN A 1 117 ? -5.298 2.363 14.995 1.00 97.06 117 ASN A N 1
ATOM 943 C CA . ASN A 1 117 ? -6.064 1.330 15.689 1.00 97.06 117 ASN A CA 1
ATOM 944 C C . ASN A 1 117 ? -6.694 0.321 14.718 1.00 97.06 117 ASN A C 1
ATOM 946 O O . ASN A 1 117 ? -6.726 -0.868 15.017 1.00 97.06 117 ASN A O 1
ATOM 950 N N . SER A 1 118 ? -7.123 0.756 13.527 1.00 97.00 118 SER A N 1
ATOM 951 C CA . SER A 1 118 ? -7.632 -0.161 12.497 1.00 97.00 118 SER A CA 1
ATOM 952 C C . SER A 1 118 ? -6.545 -1.109 11.994 1.00 97.00 118 SER A C 1
ATOM 954 O O . SER A 1 118 ? -6.809 -2.292 11.794 1.00 97.00 118 SER A O 1
ATOM 956 N N . ILE A 1 119 ? -5.325 -0.609 11.769 1.00 97.00 119 ILE A N 1
ATOM 957 C CA . ILE A 1 119 ? -4.200 -1.447 11.333 1.00 97.00 119 ILE A CA 1
ATOM 958 C C . ILE A 1 119 ? -3.833 -2.452 12.425 1.00 97.00 119 ILE A C 1
ATOM 960 O O . ILE A 1 119 ? -3.718 -3.636 12.117 1.00 97.00 119 ILE A O 1
ATOM 964 N N . ALA A 1 120 ? -3.697 -1.989 13.669 1.00 95.94 120 ALA A N 1
ATOM 965 C CA . ALA A 1 120 ? -3.405 -2.827 14.828 1.00 95.94 120 ALA A CA 1
ATOM 966 C C . ALA A 1 120 ? -4.454 -3.938 15.006 1.00 95.94 120 ALA A C 1
ATOM 968 O O . ALA A 1 120 ? -4.101 -5.114 15.051 1.00 95.94 120 ALA A O 1
ATOM 969 N N . LEU A 1 121 ? -5.748 -3.590 14.984 1.00 95.38 121 LEU A N 1
ATOM 970 C CA . LEU A 1 121 ? -6.854 -4.549 15.094 1.00 95.38 121 LEU A CA 1
ATOM 971 C C . LEU A 1 121 ? -6.837 -5.614 13.982 1.00 95.38 121 LEU A C 1
ATOM 973 O O . LEU A 1 121 ? -7.129 -6.780 14.233 1.00 95.38 121 LEU A O 1
ATOM 977 N N . LEU A 1 122 ? -6.547 -5.219 12.738 1.00 95.31 122 LEU A N 1
ATOM 978 C CA . LEU A 1 122 ? -6.659 -6.095 11.560 1.00 95.31 122 LEU A CA 1
ATOM 979 C C . LEU A 1 122 ? -5.378 -6.884 11.242 1.00 95.31 122 LEU A C 1
ATOM 981 O O . LEU A 1 122 ? -5.375 -7.713 10.320 1.00 95.31 122 LEU A O 1
ATOM 985 N N . SER A 1 123 ? -4.287 -6.600 11.951 1.00 95.38 123 SER A N 1
ATOM 986 C CA . SER A 1 123 ? -2.987 -7.222 11.742 1.00 95.38 123 SER A CA 1
ATOM 987 C C . SER A 1 123 ? -2.924 -8.615 12.363 1.00 95.38 123 SER A C 1
ATOM 989 O O . SER A 1 123 ? -3.181 -8.818 13.546 1.00 95.38 123 SER A O 1
ATOM 991 N N . ASN A 1 124 ? -2.473 -9.585 11.570 1.00 94.31 124 ASN A N 1
ATOM 992 C CA . ASN A 1 124 ? -2.140 -10.927 12.051 1.00 94.31 124 ASN A CA 1
ATOM 993 C C . ASN A 1 124 ? -0.693 -11.032 12.571 1.00 94.31 124 ASN A C 1
ATOM 995 O O . ASN A 1 124 ? -0.227 -12.127 12.883 1.00 94.31 124 ASN A O 1
ATOM 999 N N . TYR A 1 125 ? 0.056 -9.928 12.619 1.00 94.00 125 TYR A N 1
ATOM 1000 C CA . TYR A 1 125 ? 1.464 -9.961 12.996 1.00 94.00 125 TYR A CA 1
ATOM 1001 C C . TYR A 1 125 ? 1.605 -10.354 14.466 1.00 94.00 125 TYR A C 1
ATOM 1003 O O . TYR A 1 125 ? 1.009 -9.720 15.327 1.00 94.00 125 TYR A O 1
ATOM 1011 N N . ASN A 1 126 ? 2.376 -11.409 14.746 1.00 89.31 126 ASN A N 1
ATOM 1012 C CA . ASN A 1 126 ? 2.558 -11.983 16.088 1.00 89.31 126 ASN A CA 1
ATOM 1013 C C . ASN A 1 126 ? 1.258 -12.383 16.818 1.00 89.31 126 ASN A C 1
ATOM 1015 O O . ASN A 1 126 ? 1.293 -12.662 18.012 1.00 89.31 126 ASN A O 1
ATOM 1019 N N . ASN A 1 127 ? 0.136 -12.476 16.102 1.00 83.88 127 ASN A N 1
ATOM 1020 C CA . ASN A 1 127 ? -1.173 -12.804 16.651 1.00 83.88 127 ASN A CA 1
ATOM 1021 C C . ASN A 1 127 ? -1.751 -14.047 15.974 1.00 83.88 127 ASN A C 1
ATOM 1023 O O . ASN A 1 127 ? -1.428 -14.381 14.830 1.00 83.88 127 ASN A O 1
ATOM 1027 N N . LYS A 1 128 ? -2.663 -14.737 16.666 1.00 86.00 128 LYS A N 1
ATOM 1028 C CA . LYS A 1 128 ? -3.464 -15.785 16.030 1.00 86.00 128 LYS A CA 1
ATOM 1029 C C . LYS A 1 128 ? -4.360 -15.136 14.975 1.00 86.00 128 LYS A C 1
ATOM 1031 O O . LYS A 1 128 ? -5.208 -14.313 15.304 1.00 86.00 128 LYS A O 1
ATOM 1036 N N . ALA A 1 129 ? -4.196 -15.536 13.717 1.00 86.50 129 ALA A N 1
ATOM 1037 C CA . ALA A 1 129 ? -5.000 -15.010 12.621 1.00 86.50 129 ALA A CA 1
ATOM 1038 C C . ALA A 1 129 ? -6.478 -15.411 12.774 1.00 86.50 129 ALA A C 1
ATOM 1040 O O . ALA A 1 129 ? -6.828 -16.570 12.549 1.00 86.50 129 ALA A O 1
ATOM 1041 N N . ILE A 1 130 ? -7.332 -14.453 13.146 1.00 86.19 130 ILE A N 1
ATOM 1042 C CA . ILE A 1 130 ? -8.793 -14.637 13.249 1.00 86.19 130 ILE A CA 1
ATOM 1043 C C . ILE A 1 130 ? -9.409 -14.717 11.848 1.00 86.19 130 ILE A C 1
ATOM 1045 O O 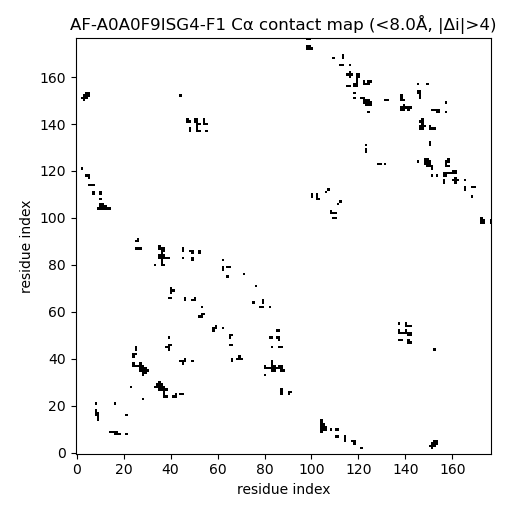. ILE A 1 130 ? -10.200 -15.606 11.552 1.00 86.19 130 ILE A O 1
ATOM 1049 N N . ASP A 1 131 ? -8.971 -13.824 10.965 1.00 85.00 131 ASP A N 1
ATOM 1050 C CA . ASP A 1 131 ? -9.227 -13.858 9.531 1.00 85.00 131 ASP A CA 1
ATOM 1051 C C . ASP A 1 131 ? -7.844 -13.999 8.870 1.00 85.00 131 ASP A C 1
ATOM 1053 O O . ASP A 1 131 ? -7.025 -13.089 9.008 1.00 85.00 131 ASP A O 1
ATOM 1057 N N . PRO A 1 132 ? -7.453 -15.136 8.263 1.00 88.06 132 PRO A N 1
ATOM 1058 C CA . PRO A 1 132 ? -6.176 -15.296 7.552 1.00 88.06 132 PRO A CA 1
ATOM 1059 C C . PRO A 1 132 ? -6.280 -14.933 6.059 1.00 88.06 132 PRO A C 1
ATOM 1061 O O . PRO A 1 132 ? -7.340 -14.991 5.446 1.00 88.06 132 PRO A O 1
ATOM 1064 N N . ARG A 1 133 ? -5.167 -14.517 5.435 1.00 91.94 133 ARG A N 1
ATOM 1065 C CA . ARG A 1 133 ? -5.163 -14.189 3.996 1.00 91.94 133 ARG A CA 1
ATOM 1066 C C . ARG A 1 133 ? -5.237 -15.464 3.160 1.00 91.94 13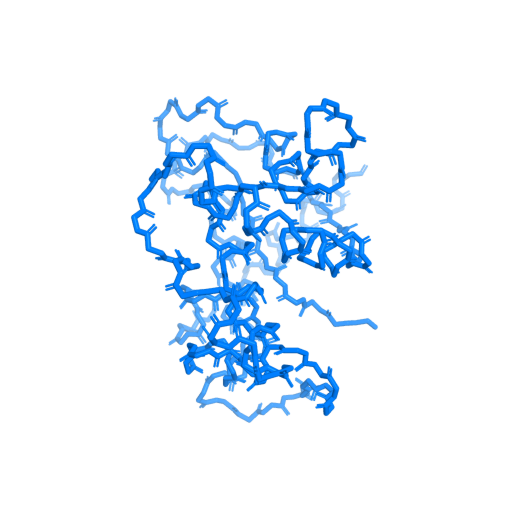3 ARG A C 1
ATOM 1068 O O . ARG A 1 133 ? -4.609 -16.469 3.509 1.00 91.94 133 ARG A O 1
ATOM 1075 N N . SER A 1 134 ? -5.911 -15.377 2.012 1.00 90.88 134 SER A N 1
ATOM 1076 C CA . SER A 1 134 ? -5.961 -16.471 1.034 1.00 90.88 134 SER A CA 1
ATOM 1077 C C . SER A 1 134 ? -4.553 -16.905 0.602 1.00 90.88 134 SER A C 1
ATOM 1079 O O . SER A 1 134 ? -3.575 -16.162 0.758 1.00 90.88 134 SER A O 1
ATOM 1081 N N . ARG A 1 135 ? -4.415 -18.132 0.090 1.00 89.44 135 ARG A N 1
ATOM 1082 C CA . ARG A 1 135 ? -3.114 -18.675 -0.345 1.00 89.44 135 ARG A CA 1
ATOM 1083 C C . ARG A 1 135 ? -2.532 -17.921 -1.536 1.00 89.44 135 ARG A C 1
ATOM 1085 O O . ARG A 1 135 ? -1.321 -17.792 -1.631 1.00 89.44 135 ARG A O 1
ATOM 1092 N N . GLU A 1 136 ? -3.406 -17.320 -2.321 1.00 91.94 136 GLU A N 1
ATOM 1093 C CA . GLU A 1 136 ? -3.164 -16.593 -3.561 1.00 91.94 136 GLU A CA 1
ATOM 1094 C C . GLU A 1 136 ? -2.875 -15.103 -3.316 1.00 91.94 136 GLU A C 1
ATOM 1096 O O . GLU A 1 136 ? -2.665 -14.338 -4.257 1.00 91.94 136 GLU A O 1
ATOM 1101 N N . TRP A 1 137 ? -2.883 -14.642 -2.059 1.00 95.44 137 TRP A N 1
ATOM 1102 C CA . TRP A 1 137 ? -2.607 -13.241 -1.776 1.00 95.44 137 TRP A CA 1
ATOM 1103 C C . TRP A 1 137 ? -1.151 -12.881 -2.098 1.00 95.44 137 TRP A C 1
ATOM 1105 O O . TRP A 1 137 ? -0.227 -13.301 -1.403 1.00 95.44 137 TRP A O 1
ATOM 1115 N N . LEU A 1 138 ? -0.972 -12.007 -3.092 1.00 97.44 138 LEU A N 1
ATOM 1116 C CA . LEU A 1 138 ? 0.327 -11.510 -3.562 1.00 97.44 138 LEU A CA 1
ATOM 1117 C C . LEU A 1 138 ? 1.269 -11.029 -2.441 1.00 97.44 138 LEU A C 1
ATOM 1119 O O . LEU A 1 138 ? 2.477 -11.214 -2.539 1.00 97.44 138 LEU A O 1
ATOM 1123 N N . GLY A 1 139 ? 0.742 -10.456 -1.352 1.00 96.62 139 GLY A N 1
ATOM 1124 C CA . GLY A 1 139 ? 1.559 -9.968 -0.233 1.00 96.62 139 GLY A CA 1
ATOM 1125 C C . GLY A 1 139 ? 2.397 -11.041 0.468 1.00 96.62 139 GLY A C 1
ATOM 1126 O O . GLY A 1 139 ? 3.375 -10.705 1.134 1.00 96.62 139 GLY A O 1
ATOM 1127 N N . LYS A 1 140 ? 2.104 -12.333 0.258 1.00 95.88 140 LYS A N 1
ATOM 1128 C CA . LYS A 1 140 ? 2.952 -13.444 0.727 1.00 95.88 140 LYS A CA 1
ATOM 1129 C C . LYS A 1 140 ? 4.332 -13.474 0.072 1.00 95.88 140 LYS A C 1
ATOM 1131 O O . LYS A 1 140 ? 5.273 -13.986 0.675 1.00 95.88 140 LYS A O 1
ATOM 1136 N N . TYR A 1 141 ? 4.454 -12.891 -1.117 1.00 97.62 141 TYR A N 1
ATOM 1137 C CA . TYR A 1 141 ? 5.705 -12.755 -1.861 1.00 97.62 141 TYR A CA 1
ATOM 1138 C C . TYR A 1 141 ? 6.413 -11.430 -1.573 1.00 97.62 141 TYR A C 1
ATOM 1140 O O . TYR A 1 141 ? 7.458 -11.161 -2.149 1.00 97.62 141 TYR A O 1
ATOM 1148 N N . SER A 1 142 ? 5.882 -10.599 -0.668 1.00 96.81 142 SER A N 1
ATOM 1149 C CA . SER A 1 142 ? 6.561 -9.369 -0.275 1.00 96.81 142 SER A CA 1
ATOM 1150 C C . SER A 1 142 ? 7.917 -9.683 0.370 1.00 96.81 142 SER A C 1
ATOM 1152 O O . SER A 1 142 ? 7.989 -10.565 1.238 1.00 96.81 142 SER A O 1
ATOM 1154 N N . PRO A 1 143 ? 8.983 -8.927 0.034 1.00 94.50 143 PRO A N 1
ATOM 1155 C CA . PRO A 1 143 ? 10.260 -9.046 0.734 1.00 94.50 143 PRO A CA 1
ATOM 1156 C C . PRO A 1 143 ? 10.164 -8.530 2.178 1.00 94.50 143 PRO A C 1
ATOM 1158 O O . PRO A 1 143 ? 11.030 -8.806 3.004 1.00 94.50 143 PRO A O 1
ATOM 1161 N N . ARG A 1 144 ? 9.100 -7.787 2.520 1.00 95.50 144 ARG A N 1
ATOM 1162 C CA . ARG A 1 144 ? 8.884 -7.253 3.865 1.00 95.50 144 ARG A CA 1
ATOM 1163 C C . ARG A 1 144 ? 8.152 -8.263 4.737 1.00 95.50 144 ARG A C 1
ATOM 1165 O O . ARG A 1 144 ? 6.951 -8.485 4.576 1.00 95.50 144 ARG A O 1
ATOM 1172 N N . VAL A 1 145 ? 8.855 -8.790 5.739 1.00 94.94 145 VAL A N 1
ATOM 1173 C CA . VAL A 1 145 ? 8.302 -9.738 6.724 1.00 94.94 145 VAL A CA 1
ATOM 1174 C C . VAL A 1 145 ? 7.055 -9.180 7.417 1.00 94.94 145 VAL A C 1
ATOM 1176 O O . VAL A 1 145 ? 6.065 -9.897 7.547 1.00 94.94 145 VAL A O 1
ATOM 1179 N N . LYS A 1 146 ? 7.047 -7.884 7.771 1.00 96.00 146 LYS A N 1
ATOM 1180 C CA . LYS A 1 146 ? 5.872 -7.223 8.366 1.00 96.00 146 LYS A CA 1
ATOM 1181 C C . LYS A 1 146 ? 4.617 -7.352 7.494 1.00 96.00 146 LYS A C 1
ATOM 1183 O O . LYS A 1 146 ? 3.553 -7.653 8.017 1.00 96.00 146 LYS A O 1
ATOM 1188 N N . ILE A 1 147 ? 4.729 -7.203 6.174 1.00 96.56 147 ILE A N 1
ATOM 1189 C CA . ILE A 1 147 ? 3.585 -7.321 5.249 1.00 96.56 147 ILE A CA 1
ATOM 1190 C C . ILE A 1 147 ? 3.137 -8.774 5.124 1.00 96.56 147 ILE A C 1
ATOM 1192 O O . ILE A 1 147 ? 1.952 -9.074 5.267 1.00 96.56 147 ILE A O 1
ATOM 1196 N N . LYS A 1 148 ? 4.096 -9.682 4.922 1.00 94.56 148 LYS A N 1
ATOM 1197 C CA . LYS A 1 148 ? 3.839 -11.121 4.809 1.00 94.56 148 LYS A CA 1
ATOM 1198 C C . LYS A 1 148 ? 3.065 -11.656 6.016 1.00 94.56 148 LYS A C 1
ATOM 1200 O O . LYS A 1 148 ? 2.067 -12.352 5.841 1.00 94.56 148 LYS A O 1
ATOM 1205 N N . ASN A 1 149 ? 3.504 -11.284 7.216 1.00 94.31 149 ASN A N 1
ATOM 1206 C CA . ASN A 1 149 ? 2.987 -11.835 8.464 1.00 94.31 149 ASN A CA 1
ATOM 1207 C C . ASN A 1 149 ? 1.751 -11.082 8.986 1.00 94.31 149 ASN A C 1
ATOM 1209 O O . ASN A 1 149 ? 0.872 -11.710 9.564 1.00 94.31 149 ASN A O 1
ATOM 1213 N N . SER A 1 150 ? 1.632 -9.767 8.753 1.00 95.44 150 SER A N 1
ATOM 1214 C CA . SER A 1 150 ? 0.431 -9.008 9.150 1.00 95.44 150 SER A CA 1
ATOM 1215 C C . SER A 1 150 ? -0.790 -9.314 8.287 1.00 95.44 150 SER A C 1
ATOM 1217 O O . SER A 1 150 ? -1.921 -9.177 8.747 1.00 95.44 150 SER A O 1
ATOM 1219 N N . GLY A 1 151 ? -0.597 -9.715 7.028 1.00 95.44 151 GLY A N 1
ATOM 1220 C CA . GLY A 1 151 ? -1.707 -9.838 6.086 1.00 95.44 151 GLY A CA 1
ATOM 1221 C C . GLY A 1 151 ? -2.218 -8.494 5.548 1.00 95.44 151 GLY A C 1
ATOM 1222 O O . GLY A 1 151 ? -3.280 -8.458 4.920 1.00 95.44 151 GLY A O 1
ATOM 1223 N N . LEU A 1 152 ? -1.477 -7.403 5.776 1.00 96.62 152 LEU A N 1
ATOM 1224 C CA . LEU A 1 152 ? -1.800 -6.046 5.339 1.00 96.62 152 LEU A CA 1
ATOM 1225 C C . LEU A 1 152 ? -0.665 -5.469 4.489 1.00 96.62 152 LEU A C 1
ATOM 1227 O O . LEU A 1 152 ? 0.510 -5.729 4.720 1.00 96.62 152 LEU A O 1
ATOM 1231 N N . TRP A 1 153 ? -1.000 -4.589 3.548 1.00 97.25 153 TRP A N 1
ATOM 1232 C CA . TRP A 1 153 ? -0.035 -3.756 2.824 1.00 97.25 153 TRP A CA 1
ATOM 1233 C C . TRP A 1 153 ? 0.426 -2.540 3.652 1.00 97.25 153 TRP A C 1
ATOM 1235 O O . TRP A 1 153 ? 0.788 -1.504 3.089 1.00 97.25 153 TRP A O 1
ATOM 1245 N N . ASN A 1 154 ? 0.394 -2.649 4.981 1.00 96.69 154 ASN A N 1
ATOM 1246 C CA . ASN A 1 154 ? 0.877 -1.669 5.950 1.00 96.69 154 ASN A CA 1
ATOM 1247 C C . ASN A 1 154 ? 2.157 -2.212 6.607 1.00 96.69 154 ASN A C 1
ATOM 1249 O O . ASN A 1 154 ? 2.345 -3.419 6.721 1.00 96.69 154 ASN A O 1
ATOM 1253 N N . SER A 1 155 ? 3.077 -1.326 6.984 1.00 93.62 155 SER A N 1
ATOM 1254 C CA . SER A 1 155 ? 4.287 -1.697 7.743 1.00 93.62 155 SER A CA 1
ATOM 1255 C C . SER A 1 155 ? 4.308 -1.063 9.130 1.00 93.62 155 SER A C 1
ATOM 1257 O O . SER A 1 155 ? 4.863 -1.656 10.050 1.00 93.62 155 SER A O 1
ATOM 1259 N N . ASP A 1 156 ? 3.686 0.105 9.265 1.00 93.88 156 ASP A N 1
ATOM 1260 C CA . ASP A 1 156 ? 3.516 0.807 10.533 1.00 93.88 156 ASP A CA 1
ATOM 1261 C C . ASP A 1 156 ? 2.253 0.306 11.241 1.00 93.88 156 ASP A C 1
ATOM 1263 O O . ASP A 1 156 ? 1.312 -0.119 10.566 1.00 93.88 156 ASP A O 1
ATOM 1267 N N . HIS A 1 157 ? 2.234 0.373 12.575 1.00 95.69 157 HIS A N 1
ATOM 1268 C CA . HIS A 1 157 ? 1.094 0.040 13.445 1.00 95.69 157 HIS A CA 1
ATOM 1269 C C . HIS A 1 157 ? 0.633 -1.428 13.449 1.00 95.69 157 HIS A C 1
ATOM 1271 O O . HIS A 1 157 ? -0.345 -1.760 14.106 1.00 95.69 157 HIS A O 1
ATOM 1277 N N . ILE A 1 158 ? 1.315 -2.321 12.729 1.00 95.94 158 ILE A N 1
ATOM 1278 C CA . ILE A 1 158 ? 0.949 -3.745 12.616 1.00 95.94 158 ILE A CA 1
ATOM 1279 C C . ILE A 1 158 ? 1.263 -4.568 13.872 1.00 95.94 158 ILE A C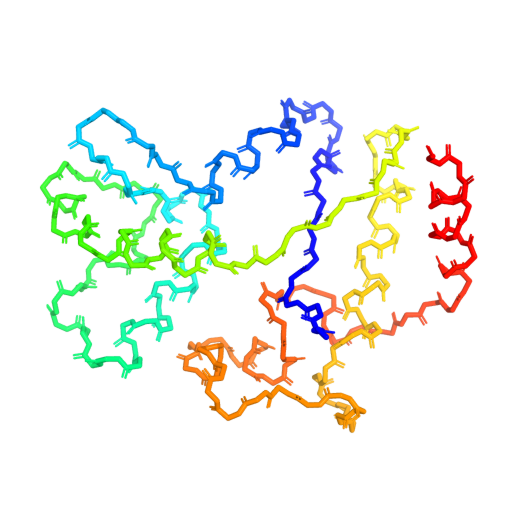 1
ATOM 1281 O O . ILE A 1 158 ? 0.709 -5.649 14.038 1.00 95.94 158 ILE A O 1
ATOM 1285 N N . ASP A 1 159 ? 2.193 -4.100 14.695 1.00 95.31 159 ASP A N 1
ATOM 1286 C CA . ASP A 1 159 ? 2.714 -4.736 15.908 1.00 95.31 159 ASP A CA 1
ATOM 1287 C C . ASP A 1 159 ? 2.323 -3.971 17.180 1.00 95.31 159 ASP A C 1
ATOM 1289 O O . ASP A 1 159 ? 2.906 -4.183 18.239 1.00 95.31 159 ASP A O 1
ATOM 1293 N N . GLU A 1 160 ? 1.354 -3.065 17.067 1.00 95.06 160 GLU A N 1
ATOM 1294 C CA . GLU A 1 160 ? 0.857 -2.256 18.173 1.00 95.06 160 GLU A CA 1
ATOM 1295 C C . GLU A 1 160 ? -0.477 -2.797 18.692 1.00 95.06 160 GLU A C 1
ATOM 1297 O O . GLU A 1 160 ? -1.234 -3.422 17.950 1.00 95.06 160 GLU A O 1
ATOM 1302 N N . ASP A 1 161 ? -0.787 -2.497 19.952 1.00 94.25 161 ASP A N 1
ATOM 1303 C CA . ASP A 1 161 ? -2.125 -2.702 20.498 1.00 94.25 161 ASP A CA 1
ATOM 1304 C C . ASP A 1 161 ? -3.095 -1.634 19.977 1.00 94.25 161 ASP A C 1
ATOM 1306 O O . ASP A 1 161 ? -2.708 -0.492 19.692 1.00 94.25 161 ASP A O 1
ATOM 1310 N N . TYR A 1 162 ? -4.376 -1.995 19.892 1.00 95.19 162 TYR A N 1
ATOM 1311 C CA . TYR A 1 162 ? -5.451 -1.054 19.594 1.00 95.19 162 TYR A CA 1
ATOM 1312 C C . TYR A 1 162 ? -6.267 -0.742 20.857 1.00 95.19 162 TYR A C 1
ATOM 1314 O O . TYR A 1 162 ? -6.482 -1.608 21.701 1.00 95.19 162 TYR A O 1
ATOM 1322 N N . ASP A 1 163 ? -6.751 0.493 20.970 1.00 96.62 163 ASP A N 1
ATOM 1323 C CA . ASP A 1 163 ? -7.724 0.922 21.979 1.00 96.62 163 ASP A CA 1
ATOM 1324 C C . ASP A 1 163 ? -9.144 0.693 21.442 1.00 96.62 163 ASP A C 1
ATOM 1326 O O . ASP A 1 163 ? -9.532 1.422 20.528 1.00 96.62 163 ASP A O 1
ATOM 1330 N N . PRO A 1 164 ? -9.946 -0.243 21.993 1.00 97.00 164 PRO A N 1
ATOM 1331 C CA . PRO A 1 164 ? -11.291 -0.559 21.502 1.00 97.00 164 PRO A CA 1
ATOM 1332 C C . PRO A 1 164 ? -12.244 0.638 21.378 1.00 97.00 164 PRO A C 1
ATOM 1334 O O . PRO A 1 164 ? -13.141 0.605 20.534 1.00 97.00 164 PRO A O 1
ATOM 1337 N N . ASN A 1 165 ? -12.036 1.719 22.142 1.00 97.12 165 ASN A N 1
ATOM 1338 C CA . ASN A 1 165 ? -12.859 2.932 22.055 1.00 97.12 165 ASN A CA 1
ATOM 1339 C C . ASN A 1 165 ? -12.792 3.604 20.673 1.00 97.12 165 ASN A C 1
ATOM 1341 O O . ASN A 1 165 ? -13.686 4.372 20.308 1.00 97.12 165 ASN A O 1
ATOM 1345 N N . PHE A 1 166 ? -11.768 3.299 19.866 1.00 96.88 166 PHE A N 1
ATOM 1346 C CA . PHE A 1 166 ? -11.675 3.796 18.494 1.00 96.88 166 PHE A CA 1
ATOM 1347 C C . PHE A 1 166 ? -12.835 3.325 17.603 1.00 96.88 166 PHE A C 1
ATOM 1349 O O . PHE A 1 166 ? -13.133 3.995 16.617 1.00 96.88 166 PHE A O 1
ATOM 1356 N N . LEU A 1 167 ? -13.481 2.197 17.925 1.00 97.69 167 LEU A N 1
ATOM 1357 C CA . LEU A 1 167 ? -14.614 1.678 17.156 1.00 97.69 167 LEU A CA 1
ATOM 1358 C C . LEU A 1 167 ? -15.826 2.601 17.276 1.00 97.69 167 LEU A C 1
ATOM 1360 O O . LEU A 1 167 ? -16.460 2.903 16.269 1.00 97.69 167 LEU A O 1
ATOM 1364 N N . GLU A 1 168 ? -16.089 3.121 18.475 1.00 97.50 168 GLU A N 1
ATOM 1365 C CA . GLU A 1 168 ? -17.133 4.126 18.692 1.00 97.50 168 GLU A CA 1
ATOM 1366 C C . GLU A 1 168 ? -16.785 5.445 17.998 1.00 97.50 168 GLU A C 1
ATOM 1368 O O . GLU A 1 168 ? -17.652 6.093 17.413 1.00 97.50 168 GLU A O 1
ATOM 1373 N N . LEU A 1 169 ? -15.505 5.830 17.994 1.00 95.94 169 LEU A N 1
ATOM 1374 C CA . LEU A 1 169 ? -15.047 6.999 17.244 1.00 95.94 169 LEU A CA 1
ATOM 1375 C C . LEU A 1 169 ? -15.260 6.825 15.732 1.00 95.94 169 LEU A C 1
ATOM 1377 O O . LEU A 1 169 ? -15.789 7.725 15.087 1.00 95.94 169 LEU A O 1
ATOM 1381 N N . LEU A 1 170 ? -14.876 5.677 15.170 1.00 96.56 170 LEU A N 1
ATOM 1382 C CA . LEU A 1 170 ? -15.077 5.353 13.758 1.00 96.56 170 LEU A CA 1
ATOM 1383 C C . LEU A 1 170 ? -16.568 5.329 13.405 1.00 96.56 170 LEU A C 1
ATOM 1385 O O . LEU A 1 170 ? -16.967 5.910 12.397 1.00 96.56 170 LEU A O 1
ATOM 1389 N N . ARG A 1 171 ? -17.390 4.706 14.253 1.00 96.94 171 ARG A N 1
ATOM 1390 C CA . ARG A 1 171 ? -18.840 4.628 14.076 1.00 96.94 171 ARG A CA 1
ATOM 1391 C C . ARG A 1 171 ? -19.481 6.008 13.969 1.00 96.94 171 ARG A C 1
ATOM 1393 O O . ARG A 1 171 ? -20.271 6.218 13.061 1.00 96.94 171 ARG A O 1
ATOM 1400 N N . ARG A 1 172 ? -19.095 6.963 14.822 1.00 95.69 172 ARG A N 1
ATOM 1401 C CA . ARG A 1 172 ? -19.611 8.344 14.757 1.00 95.69 172 ARG A CA 1
ATOM 1402 C C . ARG A 1 172 ? -19.402 8.997 13.393 1.00 95.69 172 ARG A C 1
ATOM 1404 O O . ARG A 1 172 ? -20.266 9.745 12.960 1.00 95.69 172 ARG A O 1
ATOM 1411 N N . TYR A 1 173 ? -18.274 8.730 12.735 1.00 95.50 173 TYR A N 1
ATOM 1412 C CA . TYR A 1 173 ? -18.012 9.263 11.398 1.00 95.50 173 TYR A CA 1
ATOM 1413 C C . TYR A 1 173 ? -18.783 8.521 10.310 1.00 95.50 173 TYR A C 1
ATOM 1415 O O . TYR A 1 173 ? -19.244 9.157 9.375 1.00 95.50 173 TYR A O 1
ATOM 1423 N N . ILE A 1 174 ? -18.953 7.202 10.434 1.00 95.38 174 ILE A N 1
ATOM 1424 C CA . ILE A 1 174 ? -19.751 6.412 9.485 1.00 95.38 174 ILE A CA 1
ATOM 1425 C C . ILE A 1 174 ? -21.229 6.814 9.547 1.00 95.38 174 ILE A C 1
ATOM 1427 O O . ILE A 1 174 ? -21.841 7.010 8.506 1.00 95.38 174 ILE A O 1
ATOM 1431 N N . ASP A 1 175 ? -21.784 6.959 10.751 1.00 94.81 175 ASP A N 1
ATOM 1432 C CA . ASP A 1 175 ? -23.203 7.278 10.967 1.00 94.81 175 ASP A CA 1
ATOM 1433 C C . ASP A 1 175 ? -23.546 8.737 10.593 1.00 94.81 175 ASP A C 1
ATOM 1435 O O . ASP A 1 175 ? -24.719 9.083 10.469 1.00 94.81 175 ASP A O 1
ATOM 1439 N N . ALA A 1 176 ? -22.537 9.600 10.434 1.00 89.50 176 ALA A N 1
ATOM 1440 C CA . ALA A 1 176 ? -22.696 11.000 10.039 1.00 89.50 176 ALA A CA 1
ATOM 1441 C C . ALA A 1 176 ? -22.597 11.239 8.517 1.00 89.50 176 ALA A C 1
ATOM 1443 O O . ALA A 1 176 ? -22.774 12.380 8.086 1.00 89.50 176 ALA A O 1
ATOM 1444 N N . MET A 1 177 ? -22.283 10.202 7.729 1.00 80.50 177 MET A N 1
ATOM 1445 C CA . MET A 1 177 ? -22.229 10.241 6.258 1.00 80.50 177 MET A CA 1
ATOM 1446 C C . MET A 1 177 ? -23.600 9.982 5.633 1.00 80.50 177 MET A C 1
ATOM 1448 O O . MET A 1 177 ? -23.883 10.625 4.598 1.00 80.50 177 MET A O 1
#

Sequence (177 aa):
MRVTRIGTHAVSKNSKTRLWNRLSNHRGTLAGSRPGGGNHRGSVFRKIVGESIIIYNNLAEDFPNWSIGSSAPSEIKDEEYRLEKLVSEYIRKLPFLWVEIDDESNKFSNRKVIERNSIALLSNYNNKAIDPRSREWLGKYSPRVKIKNSGLWNSDHIDEDYDPNFLELLRRYIDAM

Foldseek 3Di:
DAAAAFDDPQQDDPGPDDPVNVVCQQLAACDDPLHLFHACLPPVLLLQLLQLVCQVVVCCVQLVCRPPDSDDDVVSCVSCSVSRNVSNVVSVPDDDDDFDQPDDNYNPGLSCLLRLQVLCVQFQAVHDHPPDDDPPPSQCSGPDPRSNRGSHSDNPNNPDHHDPVNVVVRVVRVVVD

pLDDT: mean 91.91, std 8.5, range [53.03, 98.62]

Radius of gyration: 17.26 Å; Cα contacts (8 Å, |Δi|>4): 235; chains: 1; bounding box: 40×41×44 Å